Protein AF-A0A963QYB4-F1 (afdb_monomer_lite)

Secondary structure (DSSP, 8-state):
-PPPPHHHHHHHHHHHHTT-SEEEEES-HHHHHHHHHHHHHHTT-HHHHHHTTT--PPP---TTGGGT--TTSPEEEEEGGG--BSSSBHHHHHHHTTPEEEEES-SS---HHHHHHHHTSTTEEEEEEEEB-SSS--TTTBGGGHHHHHHHHHTTT--EEEEESS-S-SHHHHHTT-SEEEEEGGGSTT--SSSPPTT-PPPTTTT-EEEEE-HHHHHHHHHGGGTGGGGSPPPHHHHHHHHHHHHHS-PPPP---------TT-----TTGGGG--

pLDDT: mean 79.03, std 21.97, range [25.69, 98.75]

Sequence (278 aa):
MTDPAPPDRAARSVAALLEAEAAMFTCGSAASIAIAVAACLTGTDRAAIAALPDGLLPSGPDPDAARGFGAGCGSILFCAAHDRDLGAPVRQMVRLGGGRPMPVGDADGCASALVEAAAARPEVAAGLFLVEDGPEPHPASARAMLPHFLFALHTRGLPVIVHTIDAVEPAGLLDAGADLLLLEASMLPGSMMDAPVPDGSVPECHGLGIVAGRADLVDACRAQRHGIGAAMQPCSAAITALLTRIGTDHPPIPTGRFALHSGPDGTLLSDEDEAYLR

Radius of gyration: 19.63 Å; chains: 1; bounding box: 42×60×52 Å

Structure (mmCIF, N/CA/C/O backbone):
data_AF-A0A963QYB4-F1
#
_entry.id   AF-A0A963QYB4-F1
#
loop_
_atom_site.group_PDB
_atom_site.id
_atom_site.type_symbol
_atom_site.label_atom_id
_atom_site.label_alt_id
_atom_site.label_comp_id
_atom_site.label_asym_id
_atom_site.label_entity_id
_atom_site.label_seq_id
_atom_site.pdbx_PDB_ins_code
_atom_site.Cartn_x
_atom_site.Cartn_y
_atom_site.Cartn_z
_atom_site.occupancy
_atom_site.B_iso_or_equiv
_atom_site.auth_seq_id
_atom_site.auth_comp_id
_atom_site.auth_asym_id
_atom_site.auth_atom_id
_atom_site.pdbx_PDB_model_num
ATOM 1 N N . MET A 1 1 ? -11.750 -6.702 -31.858 1.00 42.28 1 MET A N 1
ATOM 2 C CA . MET A 1 1 ? -11.197 -6.320 -30.544 1.00 42.28 1 MET A CA 1
ATOM 3 C C . MET A 1 1 ? -10.060 -5.357 -30.820 1.00 42.28 1 MET A C 1
ATOM 5 O O . MET A 1 1 ? -9.114 -5.758 -31.483 1.00 42.28 1 MET A O 1
ATOM 9 N N . THR A 1 2 ? -10.216 -4.082 -30.475 1.00 46.06 2 THR A N 1
ATOM 10 C CA . THR A 1 2 ? -9.171 -3.061 -30.639 1.00 46.06 2 THR A CA 1
ATOM 11 C C . THR A 1 2 ? -8.006 -3.386 -29.711 1.00 46.06 2 THR A C 1
ATOM 13 O O . THR A 1 2 ? -8.239 -3.802 -28.577 1.00 46.06 2 THR A O 1
ATOM 16 N N . ASP A 1 3 ? -6.775 -3.228 -30.193 1.00 49.38 3 ASP A N 1
ATOM 17 C CA . ASP A 1 3 ? -5.582 -3.410 -29.369 1.00 49.38 3 ASP A CA 1
ATOM 18 C C . ASP A 1 3 ? -5.625 -2.408 -28.191 1.00 49.38 3 ASP A C 1
ATOM 20 O O . ASP A 1 3 ? -5.776 -1.205 -28.432 1.00 49.38 3 ASP A O 1
ATOM 24 N N . PRO A 1 4 ? -5.594 -2.866 -26.928 1.00 61.00 4 PRO A N 1
ATOM 25 C CA . PRO A 1 4 ? -5.643 -1.993 -25.756 1.00 61.00 4 PRO A CA 1
ATOM 26 C C . PRO A 1 4 ? -4.508 -0.968 -25.758 1.00 61.00 4 PRO A C 1
ATOM 28 O O . PRO A 1 4 ? -3.416 -1.247 -26.255 1.00 61.00 4 PRO A O 1
ATOM 31 N N . ALA A 1 5 ? -4.752 0.206 -25.170 1.00 67.44 5 ALA A N 1
ATOM 32 C CA . ALA A 1 5 ? -3.769 1.284 -25.124 1.00 67.44 5 ALA A CA 1
ATOM 33 C C . ALA A 1 5 ? -2.451 0.819 -24.460 1.00 67.44 5 ALA A C 1
ATOM 35 O O . ALA A 1 5 ? -2.482 -0.062 -23.594 1.00 67.44 5 ALA A O 1
ATOM 36 N N . PRO A 1 6 ? -1.289 1.400 -24.821 1.00 70.38 6 PRO A N 1
ATOM 37 C CA . PRO A 1 6 ? 0.006 0.978 -24.282 1.00 70.38 6 PRO A CA 1
ATOM 38 C C . PRO A 1 6 ? 0.068 0.890 -22.742 1.00 70.38 6 PRO A C 1
ATOM 40 O O . PRO A 1 6 ? 0.594 -0.110 -22.253 1.00 70.38 6 PRO A O 1
ATOM 43 N N . PRO A 1 7 ? -0.526 1.822 -21.962 1.00 77.88 7 PRO A N 1
ATOM 44 C CA . PRO A 1 7 ? -0.564 1.705 -20.503 1.00 77.88 7 PRO A CA 1
ATOM 45 C C . PRO A 1 7 ? -1.349 0.495 -19.991 1.00 77.88 7 PRO A C 1
ATOM 47 O O . PRO A 1 7 ? -0.901 -0.184 -19.071 1.00 77.88 7 PRO A O 1
ATOM 50 N N . ASP A 1 8 ? -2.478 0.173 -20.623 1.00 80.75 8 ASP A N 1
ATOM 51 C CA . ASP A 1 8 ? -3.302 -0.977 -20.240 1.00 80.75 8 ASP A CA 1
ATOM 52 C C . ASP A 1 8 ? -2.609 -2.298 -20.585 1.00 80.75 8 ASP A C 1
ATOM 54 O O . ASP A 1 8 ? -2.758 -3.292 -19.875 1.00 80.75 8 ASP A O 1
ATOM 58 N N . ARG A 1 9 ? -1.846 -2.328 -21.687 1.00 85.38 9 ARG A N 1
ATOM 59 C CA . ARG A 1 9 ? -0.985 -3.471 -22.018 1.00 85.38 9 ARG A CA 1
ATOM 60 C C . ARG A 1 9 ? 0.110 -3.654 -20.985 1.00 85.38 9 ARG A C 1
ATOM 62 O O . ARG A 1 9 ? 0.235 -4.753 -20.463 1.00 85.38 9 ARG A O 1
ATOM 69 N N . ALA A 1 10 ? 0.837 -2.588 -20.663 1.00 87.75 10 ALA A N 1
ATOM 70 C CA . ALA A 1 10 ? 1.887 -2.618 -19.653 1.00 87.75 10 ALA A CA 1
ATOM 71 C C . ALA A 1 10 ? 1.355 -3.100 -18.301 1.00 87.75 10 ALA A C 1
ATOM 73 O O . ALA A 1 10 ? 1.936 -3.998 -17.704 1.00 87.75 10 ALA A O 1
ATOM 74 N N . ALA A 1 11 ? 0.212 -2.572 -17.862 1.00 91.00 11 ALA A N 1
ATOM 75 C CA . ALA A 1 11 ? -0.414 -2.961 -16.606 1.00 91.00 11 ALA A CA 1
ATOM 76 C C . ALA A 1 11 ? -0.787 -4.451 -16.584 1.00 91.00 11 ALA A C 1
ATOM 78 O O . ALA A 1 11 ? -0.526 -5.128 -15.596 1.00 91.00 11 ALA A O 1
ATOM 79 N N . ARG A 1 12 ? -1.349 -4.992 -17.677 1.00 91.19 12 ARG A N 1
ATOM 80 C CA . ARG A 1 12 ? -1.649 -6.432 -17.766 1.00 91.19 12 ARG A CA 1
ATOM 81 C C . ARG A 1 12 ? -0.394 -7.299 -17.810 1.00 91.19 12 ARG A C 1
ATOM 83 O O . ARG A 1 12 ? -0.389 -8.347 -17.179 1.00 91.19 12 ARG A O 1
ATOM 90 N N . SER A 1 13 ? 0.647 -6.880 -18.529 1.00 90.44 13 SER A N 1
ATOM 91 C CA . SER A 1 13 ? 1.919 -7.609 -18.558 1.00 90.44 13 SER A CA 1
ATOM 92 C C . SER A 1 13 ? 2.566 -7.651 -17.175 1.00 90.44 13 SER A C 1
ATOM 94 O O . SER A 1 13 ? 2.997 -8.710 -16.744 1.00 90.44 13 SER A O 1
ATOM 96 N N . VAL A 1 14 ? 2.578 -6.527 -16.453 1.00 91.81 14 VAL A N 1
ATOM 97 C CA . VAL A 1 14 ? 3.097 -6.457 -15.078 1.00 91.81 14 VAL A CA 1
ATOM 98 C C . VAL A 1 14 ? 2.256 -7.288 -14.113 1.00 91.81 14 VAL A C 1
ATOM 100 O O . VAL A 1 14 ? 2.822 -8.014 -13.307 1.00 91.81 14 VAL A O 1
ATOM 103 N N . ALA A 1 15 ? 0.925 -7.231 -14.211 1.00 94.00 15 ALA A N 1
ATOM 104 C CA . ALA A 1 15 ? 0.053 -8.071 -13.392 1.00 94.00 15 ALA A CA 1
ATOM 105 C C . ALA A 1 15 ? 0.347 -9.562 -13.615 1.00 94.00 15 ALA A C 1
ATOM 107 O O . ALA A 1 15 ? 0.488 -10.298 -12.651 1.00 94.00 15 ALA A O 1
ATOM 108 N N . ALA A 1 16 ? 0.529 -9.986 -14.870 1.00 91.50 16 ALA A N 1
ATOM 109 C CA . ALA A 1 16 ? 0.893 -11.364 -15.187 1.00 91.50 16 ALA A CA 1
ATOM 110 C C . ALA A 1 16 ? 2.281 -11.756 -14.648 1.00 91.50 16 ALA A C 1
ATOM 112 O O . ALA A 1 16 ? 2.428 -12.854 -14.131 1.00 91.50 16 ALA A O 1
ATOM 113 N N . LEU A 1 17 ? 3.278 -10.868 -14.744 1.00 90.75 17 LEU A N 1
ATOM 114 C CA . LEU A 1 17 ? 4.631 -11.101 -14.214 1.00 90.75 17 LEU A CA 1
ATOM 115 C C . LEU A 1 17 ? 4.668 -11.249 -12.691 1.00 90.75 17 LEU A C 1
ATOM 117 O O . LEU A 1 17 ? 5.505 -11.972 -12.167 1.00 90.75 17 LEU A O 1
ATOM 121 N N . LEU A 1 18 ? 3.806 -10.513 -11.994 1.00 92.25 18 LEU A N 1
ATOM 122 C CA . LEU A 1 18 ? 3.703 -10.532 -10.536 1.00 92.25 18 LEU A CA 1
ATOM 123 C C . LEU A 1 18 ? 2.664 -11.536 -10.029 1.00 92.25 18 LEU A C 1
ATOM 125 O O . LEU A 1 18 ? 2.413 -11.567 -8.833 1.00 92.25 18 LEU A O 1
ATOM 129 N N . GLU A 1 19 ? 2.020 -12.283 -10.929 1.00 93.88 19 GLU A N 1
ATOM 130 C CA . GLU A 1 19 ? 0.908 -13.189 -10.607 1.00 93.88 19 GLU A CA 1
ATOM 131 C C . GLU A 1 19 ? -0.252 -12.493 -9.858 1.00 93.88 19 GLU A C 1
ATOM 133 O O . GLU A 1 19 ? -1.004 -13.089 -9.093 1.00 93.88 19 GLU A O 1
ATOM 138 N N . ALA A 1 20 ? -0.439 -11.200 -10.126 1.00 96.00 20 ALA A N 1
ATOM 139 C CA . ALA A 1 20 ? -1.475 -10.366 -9.535 1.00 96.00 20 ALA A CA 1
ATOM 140 C C . ALA A 1 20 ? -2.771 -10.368 -10.361 1.00 96.00 20 ALA A C 1
ATOM 142 O O . ALA A 1 20 ? -2.752 -10.441 -11.592 1.00 96.00 20 ALA A O 1
ATOM 143 N N . GLU A 1 21 ? -3.914 -10.147 -9.704 1.00 97.19 21 GLU A N 1
ATOM 144 C CA . GLU A 1 21 ? -5.200 -9.986 -10.399 1.00 97.19 21 GLU A CA 1
ATOM 145 C C . GLU A 1 21 ? -5.234 -8.717 -11.268 1.00 97.19 21 GLU A C 1
ATOM 147 O O . GLU A 1 21 ? -5.833 -8.692 -12.347 1.00 97.19 21 GLU A O 1
ATOM 152 N N . ALA A 1 22 ? -4.593 -7.643 -10.802 1.00 96.81 22 ALA A N 1
ATOM 153 C CA . ALA A 1 22 ? -4.458 -6.395 -11.536 1.00 96.81 22 ALA A CA 1
ATOM 154 C C . ALA A 1 22 ? -3.199 -5.624 -11.122 1.00 96.81 22 ALA A C 1
ATOM 156 O O . ALA A 1 22 ? -2.659 -5.808 -10.034 1.00 96.81 22 ALA A O 1
ATOM 157 N N . ALA A 1 23 ? -2.772 -4.696 -11.983 1.00 97.31 23 ALA A N 1
ATOM 158 C CA . ALA A 1 23 ? -1.737 -3.721 -11.662 1.00 97.31 23 ALA A CA 1
ATOM 159 C C . ALA A 1 23 ? -2.059 -2.330 -12.227 1.00 97.31 23 ALA A C 1
ATOM 161 O O . ALA A 1 23 ? -2.851 -2.173 -13.163 1.00 97.31 23 ALA A O 1
ATOM 162 N N . MET A 1 24 ? -1.442 -1.301 -11.663 1.00 96.12 24 MET A N 1
ATOM 163 C CA . MET A 1 24 ? -1.439 0.063 -12.180 1.00 96.12 24 MET A CA 1
ATOM 164 C C . MET A 1 24 ? -0.106 0.749 -11.886 1.00 96.12 24 MET A C 1
ATOM 166 O O . MET A 1 24 ? 0.689 0.272 -11.079 1.00 96.12 24 MET A O 1
ATOM 170 N N . PHE A 1 25 ? 0.111 1.895 -12.527 1.00 96.31 25 PHE A N 1
ATOM 171 C CA . PHE A 1 25 ? 1.329 2.679 -12.376 1.00 96.31 25 PHE A CA 1
ATOM 172 C C . PHE A 1 25 ? 1.067 4.003 -11.664 1.00 96.31 25 PHE A C 1
ATOM 174 O O . PHE A 1 25 ? -0.014 4.585 -11.783 1.00 96.31 25 PHE A O 1
ATOM 181 N N . THR A 1 26 ? 2.092 4.502 -10.988 1.00 96.12 26 THR A N 1
ATOM 182 C CA . THR A 1 26 ? 2.124 5.810 -10.323 1.00 96.12 26 THR A CA 1
ATOM 183 C C . THR A 1 26 ? 3.439 6.520 -10.657 1.00 96.12 26 THR A C 1
ATOM 185 O O . THR A 1 26 ? 4.351 5.928 -11.239 1.00 96.12 26 THR A O 1
ATOM 188 N N . CYS A 1 27 ? 3.577 7.791 -10.285 1.00 92.88 27 CYS A N 1
ATOM 189 C CA . CYS A 1 27 ? 4.831 8.533 -10.459 1.00 92.88 27 CYS A CA 1
ATOM 190 C C . CYS A 1 27 ? 5.963 8.131 -9.489 1.00 92.88 27 CYS A C 1
ATOM 192 O O . CYS A 1 27 ? 6.947 8.859 -9.406 1.00 92.88 27 CYS A O 1
ATOM 194 N N . GLY A 1 28 ? 5.803 7.052 -8.712 1.00 92.56 28 GLY A N 1
ATOM 195 C CA . GLY A 1 28 ? 6.842 6.543 -7.816 1.00 92.56 28 GLY A CA 1
ATOM 196 C C . GLY A 1 28 ? 6.315 5.629 -6.716 1.00 92.56 28 GLY A C 1
ATOM 197 O O . GLY A 1 28 ? 5.132 5.634 -6.366 1.00 92.56 28 GLY A O 1
ATOM 198 N N . SER A 1 29 ? 7.206 4.845 -6.123 1.00 89.25 29 SER A N 1
ATOM 199 C CA . SER A 1 29 ? 6.885 3.952 -5.004 1.00 89.25 29 SER A CA 1
ATOM 200 C C . SER A 1 29 ? 6.298 4.722 -3.809 1.00 89.25 29 SER A C 1
ATOM 202 O O . SER A 1 29 ? 5.301 4.298 -3.224 1.00 89.25 29 SER A O 1
ATOM 204 N N . ALA A 1 30 ? 6.796 5.935 -3.546 1.00 92.31 30 ALA A N 1
ATOM 205 C CA . ALA A 1 30 ? 6.257 6.821 -2.520 1.00 92.31 30 ALA A CA 1
ATOM 206 C C . ALA A 1 30 ? 4.802 7.255 -2.761 1.00 92.31 30 ALA A C 1
ATOM 208 O O . ALA A 1 30 ? 3.964 7.224 -1.856 1.00 92.31 30 ALA A O 1
ATOM 209 N N . ALA A 1 31 ? 4.486 7.615 -4.006 1.00 95.62 31 ALA A N 1
ATOM 210 C CA . ALA A 1 31 ? 3.128 7.937 -4.426 1.00 95.62 31 ALA A CA 1
ATOM 211 C C . ALA A 1 31 ? 2.201 6.716 -4.338 1.00 95.62 31 ALA A C 1
ATOM 213 O O . ALA A 1 31 ? 1.023 6.845 -4.006 1.00 95.62 31 ALA A O 1
ATOM 214 N N . SER A 1 32 ? 2.748 5.522 -4.575 1.00 97.44 32 SER A N 1
ATOM 215 C CA . SER A 1 32 ? 2.022 4.257 -4.454 1.00 97.44 32 SER A CA 1
ATOM 216 C C . SER A 1 32 ? 1.549 4.006 -3.021 1.00 97.44 32 SER A C 1
ATOM 218 O O . SER A 1 32 ? 0.411 3.580 -2.846 1.00 97.44 32 SER A O 1
ATOM 220 N N . ILE A 1 33 ? 2.350 4.352 -1.999 1.00 97.88 33 ILE A N 1
ATOM 221 C CA . ILE A 1 33 ? 1.918 4.265 -0.590 1.00 97.88 33 ILE A CA 1
ATOM 222 C C . ILE A 1 33 ? 0.717 5.183 -0.342 1.00 97.88 33 ILE A C 1
ATOM 224 O O . ILE A 1 33 ? -0.303 4.734 0.178 1.00 97.88 33 ILE A O 1
ATOM 228 N N . ALA A 1 34 ? 0.804 6.454 -0.745 1.00 97.44 34 ALA A N 1
ATOM 229 C CA . ALA A 1 34 ? -0.281 7.413 -0.533 1.00 97.44 34 ALA A CA 1
ATOM 230 C C . ALA A 1 34 ? -1.579 6.996 -1.254 1.00 97.44 34 ALA A C 1
ATOM 232 O O . ALA A 1 34 ? -2.657 7.049 -0.660 1.00 97.44 34 ALA A O 1
ATOM 233 N N . ILE A 1 35 ? -1.480 6.530 -2.505 1.00 98.25 35 ILE A N 1
ATOM 234 C CA . ILE A 1 35 ? -2.628 6.039 -3.284 1.00 98.25 35 ILE A CA 1
ATOM 235 C C . ILE A 1 35 ? -3.237 4.781 -2.655 1.00 98.25 35 ILE A C 1
ATOM 237 O O . ILE A 1 35 ? -4.459 4.706 -2.546 1.00 98.25 35 ILE A O 1
ATOM 241 N N . ALA A 1 36 ? -2.421 3.814 -2.226 1.00 98.56 36 ALA A N 1
ATOM 242 C CA . ALA A 1 36 ? -2.909 2.580 -1.612 1.00 98.56 36 ALA A CA 1
ATOM 243 C C . ALA A 1 36 ? -3.616 2.844 -0.276 1.00 98.56 36 ALA A C 1
ATOM 245 O O . ALA A 1 36 ? -4.675 2.274 -0.012 1.00 98.56 36 ALA A O 1
ATOM 246 N N . VAL A 1 37 ? -3.086 3.767 0.534 1.00 97.75 37 VAL A N 1
ATOM 247 C CA . VAL A 1 37 ? -3.744 4.229 1.764 1.00 97.75 37 VAL A CA 1
ATOM 248 C C . VAL A 1 37 ? -5.096 4.868 1.447 1.00 97.75 37 VAL A C 1
ATOM 250 O O . VAL A 1 37 ? -6.110 4.454 2.005 1.00 97.75 37 VAL A O 1
ATOM 253 N N . ALA A 1 38 ? -5.141 5.818 0.509 1.00 96.38 38 ALA A N 1
ATOM 254 C CA . ALA A 1 38 ? -6.386 6.462 0.091 1.00 96.38 38 ALA A CA 1
ATOM 255 C C . ALA A 1 38 ? -7.425 5.454 -0.428 1.00 96.38 38 ALA A C 1
ATOM 257 O O . ALA A 1 38 ? -8.613 5.553 -0.108 1.00 96.38 38 ALA A O 1
ATOM 258 N N . ALA A 1 39 ? -6.980 4.455 -1.191 1.00 96.62 39 ALA A N 1
ATOM 259 C CA . ALA A 1 39 ? -7.820 3.385 -1.711 1.00 96.62 39 ALA A CA 1
ATOM 260 C C . ALA A 1 39 ? -8.418 2.514 -0.599 1.00 96.62 39 ALA A C 1
ATOM 262 O O . ALA A 1 39 ? -9.616 2.246 -0.630 1.00 96.62 39 ALA A O 1
ATOM 263 N N . CYS A 1 40 ? -7.630 2.132 0.410 1.00 96.25 40 CYS A N 1
ATOM 264 C CA . CYS A 1 40 ? -8.132 1.356 1.549 1.00 96.25 40 CYS A CA 1
ATOM 265 C C . CYS A 1 40 ? -9.159 2.134 2.386 1.00 96.25 40 CYS A C 1
ATOM 267 O O . CYS A 1 40 ? -10.049 1.539 2.984 1.00 96.25 40 CYS A O 1
ATOM 269 N N . LEU A 1 41 ? -9.052 3.464 2.419 1.00 93.19 41 LEU A N 1
ATOM 270 C CA . LEU A 1 41 ? -9.959 4.323 3.178 1.00 93.19 41 LEU A CA 1
ATOM 271 C C . LEU A 1 41 ? -11.273 4.623 2.450 1.00 93.19 41 LEU A C 1
ATOM 273 O O . LEU A 1 41 ? -12.315 4.759 3.086 1.00 93.19 41 LEU A O 1
ATOM 277 N N . THR A 1 42 ? -11.223 4.783 1.127 1.00 93.19 42 THR A N 1
ATOM 278 C CA . THR A 1 42 ? -12.341 5.342 0.344 1.00 93.19 42 THR A CA 1
ATOM 279 C C . THR A 1 42 ? -12.951 4.358 -0.645 1.00 93.19 42 THR A C 1
ATOM 281 O O . THR A 1 42 ? -14.053 4.585 -1.152 1.00 93.19 42 THR A O 1
ATOM 284 N N . GLY A 1 43 ? -12.248 3.266 -0.952 1.00 91.88 43 GLY A N 1
ATOM 285 C CA . GLY A 1 43 ? -12.599 2.382 -2.051 1.00 91.88 43 GLY A CA 1
ATOM 286 C C . GLY A 1 43 ? -12.725 3.171 -3.356 1.00 91.88 43 GLY A C 1
ATOM 287 O O . GLY A 1 43 ? -11.796 3.841 -3.807 1.00 91.88 43 GLY A O 1
ATOM 288 N N . THR A 1 44 ? -13.910 3.105 -3.961 1.00 91.44 44 THR A N 1
ATOM 289 C CA . THR A 1 44 ? -14.255 3.836 -5.191 1.00 91.44 44 THR A CA 1
ATOM 290 C C . THR A 1 44 ? -15.277 4.959 -4.964 1.00 91.44 44 THR A C 1
ATOM 292 O O . THR A 1 44 ? -15.757 5.556 -5.935 1.00 91.44 44 THR A O 1
ATOM 295 N N . ASP A 1 45 ? -15.613 5.276 -3.706 1.00 86.75 45 ASP A N 1
ATOM 296 C CA . ASP A 1 45 ? -16.586 6.320 -3.369 1.00 86.75 45 ASP A CA 1
ATOM 297 C C . ASP A 1 45 ? -16.029 7.710 -3.703 1.00 86.75 45 ASP A C 1
ATOM 299 O O . ASP A 1 45 ? -15.100 8.214 -3.075 1.00 86.75 45 ASP A O 1
ATOM 303 N N . ARG A 1 46 ? -16.642 8.373 -4.687 1.00 88.25 46 ARG A N 1
ATOM 304 C CA . ARG A 1 46 ? -16.213 9.696 -5.154 1.00 88.25 46 ARG A CA 1
ATOM 305 C C . ARG A 1 46 ? -16.323 10.787 -4.097 1.00 88.25 46 ARG A C 1
ATOM 307 O O . ARG A 1 46 ? -15.520 11.714 -4.136 1.00 88.25 46 ARG A O 1
ATOM 314 N N . ALA A 1 47 ? -17.314 10.717 -3.211 1.00 86.69 47 ALA A N 1
ATOM 315 C CA . ALA A 1 47 ? -17.471 11.707 -2.154 1.00 86.69 47 ALA A CA 1
ATOM 316 C C . ALA A 1 47 ? -16.342 11.562 -1.130 1.00 86.69 47 ALA A C 1
ATOM 318 O O . ALA A 1 47 ? -15.715 12.558 -0.778 1.00 86.69 47 ALA A O 1
ATOM 319 N N . ALA A 1 48 ? -16.029 10.325 -0.734 1.00 85.88 48 ALA A N 1
ATOM 320 C CA . ALA A 1 48 ? -14.920 10.039 0.170 1.00 85.88 48 ALA A CA 1
ATOM 321 C C . ALA A 1 48 ? -13.560 10.403 -0.460 1.00 85.88 48 ALA A C 1
ATOM 323 O O . ALA A 1 48 ? -12.750 11.067 0.178 1.00 85.88 48 ALA A O 1
ATOM 324 N N . ILE A 1 49 ? -13.339 10.063 -1.738 1.00 90.44 49 ILE A N 1
ATOM 325 C CA . ILE A 1 49 ? -12.124 10.426 -2.493 1.00 90.44 49 ILE A CA 1
ATOM 326 C C . ILE A 1 49 ? -11.926 11.944 -2.547 1.00 90.44 49 ILE A C 1
ATOM 328 O O . ILE A 1 49 ? -10.818 12.428 -2.325 1.00 90.44 49 ILE A O 1
ATOM 332 N N . ALA A 1 50 ? -12.988 12.703 -2.835 1.00 89.50 50 ALA A N 1
ATOM 333 C CA . ALA A 1 50 ? -12.926 14.163 -2.914 1.00 89.50 50 ALA A CA 1
ATOM 334 C C . ALA A 1 50 ? -12.695 14.834 -1.551 1.00 89.50 50 ALA A C 1
ATOM 336 O O . ALA A 1 50 ? -12.315 16.002 -1.505 1.00 89.50 50 ALA A O 1
ATOM 337 N N . ALA A 1 51 ? -12.949 14.114 -0.457 1.00 87.12 51 ALA A N 1
ATOM 338 C CA . ALA A 1 51 ? -12.763 14.612 0.893 1.00 87.12 51 ALA A CA 1
ATOM 339 C C . ALA A 1 51 ? -11.314 14.437 1.386 1.00 87.12 51 ALA A C 1
ATOM 341 O O . ALA A 1 51 ? -10.886 15.156 2.283 1.00 87.12 51 ALA A O 1
ATOM 342 N N . LEU A 1 52 ? -10.532 13.524 0.801 1.00 88.75 52 LEU A N 1
ATOM 343 C CA . LEU A 1 52 ? -9.111 13.372 1.125 1.00 88.75 52 LEU A CA 1
ATOM 344 C C . LEU A 1 52 ? -8.291 14.627 0.743 1.00 88.75 52 LEU A C 1
ATOM 346 O O . LEU A 1 52 ? -8.627 15.309 -0.227 1.00 88.75 52 LEU A O 1
ATOM 350 N N . PRO A 1 53 ? -7.176 14.913 1.442 1.00 85.50 53 PRO A N 1
ATOM 351 C CA . PRO A 1 53 ? -6.624 14.149 2.567 1.00 85.50 53 PRO A CA 1
ATOM 352 C C . PRO A 1 53 ? -7.264 14.481 3.926 1.00 85.50 53 PRO A C 1
ATOM 354 O O . PRO A 1 53 ? -6.999 13.786 4.902 1.00 85.50 53 PRO A O 1
ATOM 357 N N . ASP A 1 54 ? -8.124 15.497 3.996 1.00 75.38 54 ASP A N 1
ATOM 358 C CA . ASP A 1 54 ? -8.582 16.073 5.269 1.00 75.38 54 ASP A CA 1
ATOM 359 C C . ASP A 1 54 ? -9.899 15.457 5.803 1.00 75.38 54 ASP A C 1
ATOM 361 O O . ASP A 1 54 ? -10.277 15.666 6.955 1.00 75.38 54 ASP A O 1
ATOM 365 N N . GLY A 1 55 ? -10.646 14.722 4.973 1.00 57.16 55 GLY A N 1
ATOM 366 C CA . GLY A 1 55 ? -12.111 14.669 5.067 1.00 57.16 55 GLY A CA 1
ATOM 367 C C . GLY A 1 55 ? -12.782 13.322 5.340 1.00 57.16 55 GLY A C 1
ATOM 368 O O . GLY A 1 55 ? -13.835 13.046 4.775 1.00 57.16 55 GLY A O 1
ATOM 369 N N . LEU A 1 56 ? -12.279 12.522 6.279 1.00 54.66 56 LEU A N 1
ATOM 370 C CA . LEU A 1 56 ? -13.063 11.413 6.863 1.00 54.66 56 LEU A CA 1
ATOM 371 C C . LEU A 1 56 ? -13.578 11.724 8.285 1.00 54.66 56 LEU A C 1
ATOM 373 O O . LEU A 1 56 ? -13.838 10.835 9.084 1.00 54.66 56 LEU A O 1
ATOM 377 N N . LEU A 1 57 ? -13.729 13.005 8.627 1.00 44.00 57 LEU A N 1
ATOM 378 C CA . LEU A 1 57 ? -14.076 13.479 9.973 1.00 44.00 57 LEU A CA 1
ATOM 379 C C . LEU A 1 57 ? -15.538 13.163 10.374 1.00 44.00 57 LEU A C 1
ATOM 381 O O . LEU A 1 57 ? -16.457 13.737 9.790 1.00 44.00 57 LEU A O 1
ATOM 385 N N . PRO A 1 58 ? -15.810 12.410 11.455 1.00 39.59 58 PRO A N 1
ATOM 386 C CA . PRO A 1 58 ? -16.956 12.631 12.300 1.00 39.59 58 PRO A CA 1
ATOM 387 C C . PRO A 1 58 ? -16.616 13.814 13.207 1.00 39.59 58 PRO A C 1
ATOM 389 O O . PRO A 1 58 ? -15.544 13.909 13.810 1.00 39.59 58 PRO A O 1
ATOM 392 N N . SER A 1 59 ? -17.544 14.756 13.269 1.00 39.88 59 SER A N 1
ATOM 393 C CA . SER A 1 59 ? -17.465 15.932 14.122 1.00 39.88 59 SER A CA 1
ATOM 394 C C . SER A 1 59 ? -17.392 15.513 15.600 1.00 39.88 59 SER A C 1
ATOM 396 O O . SER A 1 59 ? -18.335 14.922 16.120 1.00 39.88 59 SER A O 1
ATOM 398 N N . GLY A 1 60 ? -16.292 15.825 16.290 1.00 42.66 60 GLY A N 1
ATOM 399 C CA . GLY A 1 60 ? -16.126 15.586 17.728 1.00 42.66 60 GLY A CA 1
ATOM 400 C C . GLY A 1 60 ? -14.852 16.242 18.287 1.00 42.66 60 GLY A C 1
ATOM 401 O O . GLY A 1 60 ? -13.902 16.443 17.528 1.00 42.66 60 GLY A O 1
ATOM 402 N N . PRO A 1 61 ? -14.820 16.626 19.580 1.00 41.56 61 PRO A N 1
ATOM 403 C CA . PRO A 1 61 ? -13.717 17.382 20.166 1.00 41.56 61 PRO A CA 1
ATOM 404 C C . PRO A 1 61 ? -12.556 16.450 20.539 1.00 41.56 61 PRO A C 1
ATOM 406 O O . PRO A 1 61 ? -12.445 16.003 21.677 1.00 41.56 61 PRO A O 1
ATOM 409 N N . ASP A 1 62 ? -11.692 16.158 19.570 1.00 47.06 62 ASP A N 1
ATOM 410 C CA . ASP A 1 62 ? -10.360 15.596 19.811 1.00 47.06 62 ASP A CA 1
ATOM 411 C C . ASP A 1 62 ? -9.343 16.760 19.845 1.00 47.06 62 ASP A C 1
ATOM 413 O O . ASP A 1 62 ? -9.345 17.585 18.927 1.00 47.06 62 ASP A O 1
ATOM 417 N N . PRO A 1 63 ? -8.496 16.901 20.880 1.00 44.19 63 PRO A N 1
ATOM 418 C CA . PRO A 1 63 ? -7.458 17.933 20.925 1.00 44.19 63 PRO A CA 1
ATOM 419 C C . PRO A 1 63 ? -6.449 17.879 19.758 1.00 44.19 63 PRO A C 1
ATOM 421 O O . PRO A 1 63 ? -5.852 18.914 19.458 1.00 44.19 63 PRO A O 1
ATOM 424 N N . ASP A 1 64 ? -6.312 16.752 19.043 1.00 44.06 64 ASP A N 1
ATOM 425 C CA . ASP A 1 64 ? -5.542 16.676 17.786 1.00 44.06 64 ASP A CA 1
ATOM 426 C C . ASP A 1 64 ? -6.351 17.088 16.533 1.00 44.06 64 ASP A C 1
ATOM 428 O O . ASP A 1 64 ? -5.766 17.426 15.497 1.00 44.06 64 ASP A O 1
ATOM 432 N N . ALA A 1 65 ? -7.684 17.209 16.628 1.00 44.88 65 ALA A N 1
ATOM 433 C CA . ALA A 1 65 ? -8.530 17.746 15.552 1.00 44.88 65 ALA A CA 1
ATOM 434 C C . ALA A 1 65 ? -8.269 19.238 15.279 1.00 44.88 65 ALA A C 1
ATOM 436 O O . ALA A 1 65 ? -8.549 19.728 14.185 1.00 44.88 65 ALA A O 1
ATOM 437 N N . ALA A 1 66 ? -7.649 19.957 16.223 1.00 38.66 66 ALA A N 1
ATOM 438 C CA . ALA A 1 66 ? -7.175 21.328 16.023 1.00 38.66 66 ALA A CA 1
ATOM 439 C C . ALA A 1 66 ? -6.069 21.442 14.947 1.00 38.66 66 ALA A C 1
ATOM 441 O O . ALA A 1 66 ? -5.731 22.551 14.534 1.00 38.66 66 ALA A O 1
ATOM 442 N N . ARG A 1 67 ? -5.509 20.311 14.485 1.00 41.50 67 ARG A N 1
ATOM 443 C CA . ARG A 1 67 ? -4.496 20.222 13.419 1.00 41.50 67 ARG A CA 1
ATOM 444 C C . ARG A 1 67 ? -5.003 19.583 12.116 1.00 41.50 67 ARG A C 1
ATOM 446 O O . ARG A 1 67 ? -4.186 19.305 11.244 1.00 41.50 67 ARG A O 1
ATOM 453 N N . GLY A 1 68 ? -6.317 19.382 11.968 1.00 34.88 68 GLY A N 1
ATOM 454 C CA . GLY A 1 68 ? -6.947 18.994 10.695 1.00 34.88 68 GLY A CA 1
ATOM 455 C C . GLY A 1 68 ? -7.175 17.493 10.461 1.00 34.88 68 GLY A C 1
ATOM 456 O O . GLY A 1 68 ? -7.736 17.143 9.434 1.00 34.88 68 GLY A O 1
ATOM 457 N N . PHE A 1 69 ? -6.824 16.608 11.403 1.00 39.66 69 PHE A N 1
ATOM 458 C CA . PHE A 1 69 ? -7.081 15.162 11.299 1.00 39.66 69 PHE A CA 1
ATOM 459 C C . PHE A 1 69 ? -8.015 14.724 12.431 1.00 39.66 69 PHE A C 1
ATOM 461 O O . PHE A 1 69 ? -7.603 14.631 13.580 1.00 39.66 69 PHE A O 1
ATOM 468 N N . GLY A 1 70 ? -9.291 14.501 12.145 1.00 41.56 70 GLY A N 1
ATOM 469 C CA . GLY A 1 70 ? -10.307 14.142 13.143 1.00 41.56 70 GLY A CA 1
ATOM 470 C C . GLY A 1 70 ? -10.795 12.702 13.043 1.00 41.56 70 GLY A C 1
ATOM 471 O O . GLY A 1 70 ? -10.395 11.929 12.175 1.00 41.56 70 GLY A O 1
ATOM 472 N N . ALA A 1 71 ? -11.667 12.369 13.990 1.00 41.81 71 ALA A N 1
ATOM 473 C CA . ALA A 1 71 ? -11.968 11.050 14.553 1.00 41.81 71 ALA A CA 1
ATOM 474 C C . ALA A 1 71 ? -12.587 9.966 13.634 1.00 41.81 71 ALA A C 1
ATOM 476 O O . ALA A 1 71 ? -13.221 9.041 14.131 1.00 41.81 71 ALA A O 1
ATOM 477 N N . GLY A 1 72 ? -12.416 10.034 12.317 1.00 51.59 72 GLY A N 1
ATOM 478 C CA . GLY A 1 72 ? -12.850 8.969 11.400 1.00 51.59 72 GLY A CA 1
ATOM 479 C C . GLY A 1 72 ? -12.020 8.856 10.138 1.00 51.59 72 GLY A C 1
ATOM 480 O O . GLY A 1 72 ? -12.366 8.067 9.266 1.00 51.59 72 GLY A O 1
ATOM 481 N N . CYS A 1 73 ? -10.876 9.546 10.078 1.00 64.19 73 CYS A N 1
ATOM 482 C CA . CYS A 1 73 ? -9.788 9.043 9.255 1.00 64.19 73 CYS A CA 1
ATOM 483 C C . CYS A 1 73 ? -9.363 7.670 9.793 1.00 64.19 73 CYS A C 1
ATOM 485 O O . CYS A 1 73 ? -9.032 7.519 10.972 1.00 64.19 73 CYS A O 1
ATOM 487 N N . GLY A 1 74 ? -9.423 6.656 8.933 1.00 83.25 74 GLY A N 1
ATOM 488 C CA . GLY A 1 74 ? -8.956 5.322 9.278 1.00 83.25 74 GLY A CA 1
ATOM 489 C C . GLY A 1 74 ? -7.466 5.343 9.617 1.00 83.25 74 GLY A C 1
ATOM 490 O O . GLY A 1 74 ? -6.659 6.016 8.965 1.00 83.25 74 GLY A O 1
ATOM 491 N N . SER A 1 75 ? -7.097 4.619 10.666 1.00 92.75 75 SER A N 1
ATOM 492 C CA . SER A 1 75 ? -5.709 4.413 11.049 1.00 92.75 75 SER A CA 1
ATOM 493 C C . SER A 1 75 ? -5.056 3.388 10.127 1.00 92.75 75 SER A C 1
ATOM 495 O O . SER A 1 75 ? -5.640 2.342 9.840 1.00 92.75 75 SER A O 1
ATOM 497 N N . ILE A 1 76 ? -3.825 3.675 9.714 1.00 96.94 76 ILE A N 1
ATOM 498 C CA . ILE A 1 76 ? -2.966 2.738 8.993 1.00 96.94 76 ILE A CA 1
ATOM 499 C C . ILE A 1 76 ? -1.943 2.211 9.985 1.00 96.94 76 ILE A C 1
ATOM 501 O O . ILE A 1 76 ? -1.088 2.959 10.469 1.00 96.94 76 ILE A O 1
ATOM 505 N N . LEU A 1 77 ? -2.090 0.934 10.319 1.00 97.50 77 LEU A N 1
ATOM 506 C CA . LEU A 1 77 ? -1.241 0.223 11.263 1.00 97.50 77 LEU A CA 1
ATOM 507 C C . LEU A 1 77 ? 0.065 -0.186 10.577 1.00 97.50 77 LEU A C 1
ATOM 509 O O . LEU A 1 77 ? 0.025 -0.765 9.499 1.00 97.50 77 LEU A O 1
ATOM 513 N N . PHE A 1 78 ? 1.211 0.076 11.199 1.00 96.81 78 PHE A N 1
ATOM 514 C CA . PHE A 1 78 ? 2.514 -0.424 10.745 1.00 96.81 78 PHE A CA 1
ATOM 515 C C . PHE A 1 78 ? 3.475 -0.580 11.928 1.00 96.81 78 PHE A C 1
ATOM 517 O O . PHE A 1 78 ? 3.251 -0.019 13.004 1.00 96.81 78 PHE A O 1
ATOM 524 N N . CYS A 1 79 ? 4.547 -1.354 11.760 1.00 94.00 79 CYS A N 1
ATOM 525 C CA . CYS A 1 79 ? 5.590 -1.463 12.782 1.00 94.00 79 CYS A CA 1
ATOM 526 C C . CYS A 1 79 ? 6.345 -0.131 12.898 1.00 94.00 79 CYS A C 1
ATOM 528 O O . CYS A 1 79 ? 6.689 0.461 11.885 1.00 94.00 79 CYS A O 1
ATOM 530 N N . ALA A 1 80 ? 6.659 0.355 14.099 1.00 93.75 80 ALA A N 1
ATOM 531 C CA . ALA A 1 80 ? 7.362 1.631 14.268 1.00 93.75 80 ALA A CA 1
ATOM 532 C C . ALA A 1 80 ? 8.735 1.656 13.559 1.00 93.75 80 ALA A C 1
ATOM 534 O O . ALA A 1 80 ? 9.086 2.663 12.950 1.00 93.75 80 ALA A O 1
ATOM 535 N N . ALA A 1 81 ? 9.448 0.526 13.522 1.00 92.06 81 ALA A N 1
ATOM 536 C CA . ALA A 1 81 ? 10.659 0.323 12.716 1.00 92.06 81 ALA A CA 1
ATOM 537 C C . ALA A 1 81 ? 10.472 0.518 11.191 1.00 92.06 81 ALA A C 1
ATOM 539 O O . ALA A 1 81 ? 11.442 0.668 10.448 1.00 92.06 81 ALA A O 1
ATOM 540 N N . HIS A 1 82 ? 9.232 0.512 10.692 1.00 93.06 82 HIS A N 1
ATOM 541 C CA . HIS A 1 82 ? 8.904 0.801 9.292 1.00 93.06 82 HIS A CA 1
ATOM 542 C C . HIS A 1 82 ? 8.760 2.296 9.006 1.00 93.06 82 HIS A C 1
ATOM 544 O O . HIS A 1 82 ? 8.618 2.678 7.849 1.00 93.06 82 HIS A O 1
ATOM 550 N N . ASP A 1 83 ? 8.810 3.160 10.021 1.00 93.25 83 ASP A N 1
ATOM 551 C CA . ASP A 1 83 ? 8.721 4.610 9.846 1.00 93.25 83 ASP A CA 1
ATOM 552 C C . ASP A 1 83 ? 10.039 5.212 9.342 1.00 93.25 83 ASP A C 1
ATOM 554 O O . ASP A 1 83 ? 10.731 5.962 10.035 1.00 93.25 83 ASP A O 1
ATOM 558 N N . ARG A 1 84 ? 10.407 4.830 8.122 1.00 88.75 84 ARG A N 1
ATOM 559 C CA . ARG A 1 84 ? 11.676 5.175 7.488 1.00 88.75 84 ARG A CA 1
ATOM 560 C C . ARG A 1 84 ? 11.490 6.260 6.443 1.00 88.75 84 ARG A C 1
ATOM 562 O O . ARG A 1 84 ? 10.383 6.500 5.959 1.00 88.75 84 ARG A O 1
ATOM 569 N N . ASP A 1 85 ? 12.588 6.933 6.128 1.00 89.69 85 ASP A N 1
ATOM 570 C CA . ASP A 1 85 ? 12.631 7.919 5.057 1.00 89.69 85 ASP A CA 1
ATOM 571 C C . ASP A 1 85 ? 12.900 7.210 3.723 1.00 89.69 85 ASP A C 1
ATOM 573 O O . ASP A 1 85 ? 13.990 6.689 3.498 1.00 89.69 85 ASP A O 1
ATOM 577 N N . LEU A 1 86 ? 11.883 7.170 2.860 1.00 84.06 86 LEU A N 1
ATOM 578 C CA . LEU A 1 86 ? 11.938 6.603 1.508 1.00 84.06 86 LEU A CA 1
ATOM 579 C C . LEU A 1 86 ? 11.947 7.728 0.453 1.00 84.06 86 LEU A C 1
ATOM 581 O O . LEU A 1 86 ? 11.253 7.664 -0.560 1.00 84.06 86 LEU A O 1
ATOM 585 N N . GLY A 1 87 ? 12.644 8.828 0.755 1.00 82.81 87 GLY A N 1
ATOM 586 C CA . GLY A 1 87 ? 12.526 10.125 0.074 1.00 82.81 87 GLY A CA 1
ATOM 587 C C . GLY A 1 87 ? 11.484 11.045 0.728 1.00 82.81 87 GLY A C 1
ATOM 588 O O . GLY A 1 87 ? 11.515 12.263 0.548 1.00 82.81 87 GLY A O 1
ATOM 589 N N . ALA A 1 88 ? 10.578 10.458 1.509 1.00 87.25 88 ALA A N 1
ATOM 590 C CA . ALA A 1 88 ? 9.828 11.098 2.576 1.00 87.25 88 ALA A CA 1
ATOM 591 C C . ALA A 1 88 ? 9.535 10.050 3.669 1.00 87.25 88 ALA A C 1
ATOM 593 O O . ALA A 1 88 ? 9.488 8.853 3.366 1.00 87.25 88 ALA A O 1
ATOM 594 N N . PRO A 1 89 ? 9.285 10.459 4.926 1.00 91.69 89 PRO A N 1
ATOM 595 C CA . PRO A 1 89 ? 8.890 9.531 5.981 1.00 91.69 89 PRO A CA 1
ATOM 596 C C . PRO A 1 89 ? 7.597 8.782 5.636 1.00 91.69 89 PRO A C 1
ATOM 598 O O . PRO A 1 89 ? 6.622 9.414 5.221 1.00 91.69 89 PRO A O 1
ATOM 601 N N . VAL A 1 90 ? 7.524 7.474 5.901 1.00 94.62 90 VAL A N 1
ATOM 602 C CA . VAL A 1 90 ? 6.303 6.667 5.676 1.00 94.62 90 VAL A CA 1
ATOM 603 C C . VAL A 1 90 ? 5.064 7.299 6.312 1.00 94.62 90 VAL A C 1
ATOM 605 O O . VAL A 1 90 ? 4.021 7.418 5.661 1.00 94.62 90 VAL A O 1
ATOM 608 N N . ARG A 1 91 ? 5.177 7.814 7.546 1.00 94.81 91 ARG A N 1
ATOM 609 C CA . ARG A 1 91 ? 4.081 8.544 8.210 1.00 94.81 91 ARG A CA 1
ATOM 610 C C . ARG A 1 91 ? 3.533 9.714 7.380 1.00 94.81 91 ARG A C 1
ATOM 612 O O . ARG A 1 91 ? 2.358 10.055 7.503 1.00 94.81 91 ARG A O 1
ATOM 619 N N . GLN A 1 92 ? 4.371 10.360 6.570 1.00 94.75 92 GLN A N 1
ATOM 620 C CA . GLN A 1 92 ? 3.974 11.472 5.713 1.00 94.75 92 GLN A CA 1
ATOM 621 C C . GLN A 1 92 ? 3.167 10.966 4.520 1.00 94.75 92 GLN A C 1
ATOM 623 O O . GLN A 1 92 ? 2.132 11.552 4.221 1.00 94.75 92 GLN A O 1
ATOM 628 N N . MET A 1 93 ? 3.576 9.867 3.880 1.00 95.69 93 MET A N 1
ATOM 629 C CA . MET A 1 93 ? 2.809 9.274 2.775 1.00 95.69 93 MET A CA 1
ATOM 630 C C . MET A 1 93 ? 1.457 8.742 3.249 1.00 95.69 93 MET A C 1
ATOM 632 O O . MET A 1 93 ? 0.450 8.961 2.581 1.00 95.69 93 MET A O 1
ATOM 636 N N . VAL A 1 94 ? 1.409 8.139 4.442 1.00 95.88 94 VAL A N 1
ATOM 637 C CA . VAL A 1 94 ? 0.148 7.740 5.086 1.00 95.88 94 VAL A CA 1
ATOM 638 C C . VAL A 1 94 ? -0.786 8.944 5.257 1.00 95.88 94 VAL A C 1
ATOM 640 O O . VAL A 1 94 ? -1.954 8.872 4.882 1.00 95.88 94 VAL A O 1
ATOM 643 N N . ARG A 1 95 ? -0.268 10.080 5.744 1.00 94.38 95 ARG A N 1
ATOM 644 C CA . ARG A 1 95 ? -1.052 11.320 5.887 1.00 94.38 95 ARG A CA 1
ATOM 645 C C . ARG A 1 95 ? -1.476 11.922 4.552 1.00 94.38 95 ARG A C 1
ATOM 647 O O . ARG A 1 95 ? -2.592 12.414 4.455 1.00 94.38 95 ARG A O 1
ATOM 654 N N . LEU A 1 96 ? -0.624 11.875 3.527 1.00 93.75 96 LEU A N 1
ATOM 655 C CA . LEU A 1 96 ? -0.982 12.315 2.172 1.00 93.75 96 LEU A CA 1
ATOM 656 C C . LEU A 1 96 ? -2.134 11.482 1.595 1.00 93.75 96 LEU A C 1
ATOM 658 O O . LEU A 1 96 ? -2.976 12.026 0.891 1.00 93.75 96 LEU A O 1
ATOM 662 N N . GLY A 1 97 ? -2.197 10.193 1.942 1.00 94.31 97 GLY A N 1
ATOM 663 C CA . GLY A 1 97 ? -3.331 9.310 1.663 1.00 94.31 97 GLY A CA 1
ATOM 664 C C . GLY A 1 97 ? -4.606 9.618 2.464 1.00 94.31 97 GLY A C 1
ATOM 665 O O . GLY A 1 97 ? -5.629 8.986 2.228 1.00 94.31 97 GLY A O 1
ATOM 666 N N . GLY A 1 98 ? -4.550 10.553 3.419 1.00 91.88 98 GLY A N 1
ATOM 667 C CA . GLY A 1 98 ? -5.609 10.875 4.384 1.00 91.88 98 GLY A CA 1
ATOM 668 C C . GLY A 1 98 ? -5.764 9.871 5.531 1.00 91.88 98 GLY A C 1
ATOM 669 O O . GLY A 1 98 ? -6.739 9.928 6.280 1.00 91.88 98 GLY A O 1
ATOM 670 N N . GLY A 1 99 ? -4.809 8.950 5.688 1.00 91.88 99 GLY A N 1
ATOM 671 C CA . GLY A 1 99 ? -4.773 8.003 6.798 1.00 91.88 99 GLY A CA 1
ATOM 672 C C . GLY A 1 99 ? -4.106 8.582 8.041 1.00 91.88 99 GLY A C 1
ATOM 673 O O . GLY A 1 99 ? -3.226 9.445 7.962 1.00 91.88 99 GLY A O 1
ATOM 674 N N . ARG A 1 100 ? -4.477 8.058 9.212 1.00 92.50 100 ARG A N 1
ATOM 675 C CA . ARG A 1 100 ? -3.772 8.351 10.465 1.00 92.50 100 ARG A CA 1
ATOM 676 C C . ARG A 1 100 ? -2.655 7.326 10.688 1.00 92.50 100 ARG A C 1
ATOM 678 O O . ARG A 1 100 ? -2.961 6.146 10.841 1.00 92.50 100 ARG A O 1
ATOM 685 N N . PRO A 1 101 ? -1.373 7.731 10.756 1.00 94.75 101 PRO A N 1
ATOM 686 C CA . PRO A 1 101 ? -0.299 6.797 11.071 1.00 94.75 101 PRO A CA 1
ATOM 687 C C . PRO A 1 101 ? -0.493 6.191 12.464 1.0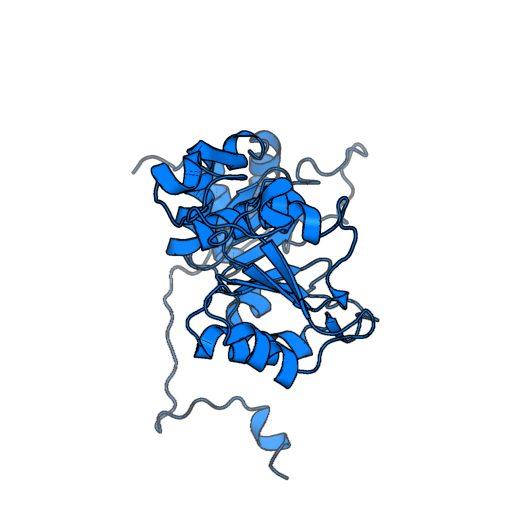0 94.75 101 PRO A C 1
ATOM 689 O O . PRO A 1 101 ? -0.643 6.932 13.436 1.00 94.75 101 PRO A O 1
ATOM 692 N N . MET A 1 102 ? -0.465 4.864 12.559 1.00 95.06 102 MET A N 1
ATOM 693 C CA . MET A 1 102 ? -0.516 4.122 13.817 1.00 95.06 102 MET A CA 1
ATOM 694 C C . MET A 1 102 ? 0.709 3.198 13.906 1.00 95.06 102 MET A C 1
ATOM 696 O O . MET A 1 102 ? 0.591 1.998 13.656 1.00 95.06 102 MET A O 1
ATOM 700 N N . PRO A 1 103 ? 1.896 3.750 14.224 1.00 95.25 103 PRO A N 1
ATOM 701 C CA . PRO A 1 103 ? 3.078 2.941 14.481 1.00 95.25 103 PRO A CA 1
ATOM 702 C C . PRO A 1 103 ? 2.904 2.146 15.780 1.00 95.25 103 PRO A C 1
ATOM 704 O O . PRO A 1 103 ? 2.409 2.677 16.779 1.00 95.25 103 PRO A O 1
ATOM 707 N N . VAL A 1 104 ? 3.331 0.886 15.779 1.00 94.50 104 VAL A N 1
ATOM 708 C CA . VAL A 1 104 ? 3.290 -0.002 16.950 1.00 94.50 104 VAL A CA 1
ATOM 709 C C . VAL A 1 104 ? 4.653 -0.646 17.170 1.00 94.50 104 VAL A C 1
ATOM 711 O O . VAL A 1 104 ? 5.357 -0.960 16.214 1.00 94.50 104 VAL A O 1
ATOM 714 N N . GLY A 1 105 ? 5.026 -0.826 18.437 1.00 92.19 105 GLY A N 1
ATOM 715 C CA . GLY A 1 105 ? 6.372 -1.240 18.820 1.00 92.19 105 GLY A CA 1
ATOM 716 C C . GLY A 1 105 ? 7.329 -0.052 18.878 1.00 92.19 105 GLY A C 1
ATOM 717 O O . GLY A 1 105 ? 6.919 1.071 19.182 1.00 92.19 105 GLY A O 1
ATOM 718 N N . ASP A 1 106 ? 8.597 -0.310 18.592 1.00 90.44 106 ASP A N 1
ATOM 719 C CA . ASP A 1 106 ? 9.680 0.669 18.605 1.00 90.44 106 ASP A CA 1
ATOM 720 C C . ASP A 1 106 ? 10.570 0.531 17.354 1.00 90.44 106 ASP A C 1
ATOM 722 O O . ASP A 1 106 ? 10.189 -0.095 16.359 1.00 90.44 106 ASP A O 1
ATOM 726 N N . ALA A 1 107 ? 11.723 1.202 17.369 1.00 86.94 107 ALA A N 1
ATOM 727 C CA . ALA A 1 107 ? 12.658 1.203 16.252 1.00 86.94 107 ALA A CA 1
ATOM 728 C C . ALA A 1 107 ? 13.303 -0.170 16.004 1.00 86.94 107 ALA A C 1
ATOM 730 O O . ALA A 1 107 ? 13.691 -0.437 14.873 1.00 86.94 107 ALA A O 1
ATOM 731 N N . ASP A 1 108 ? 13.375 -1.036 17.017 1.00 83.44 108 ASP A N 1
ATOM 732 C CA . ASP A 1 108 ? 14.012 -2.351 16.922 1.00 83.44 108 ASP A CA 1
ATOM 733 C C . ASP A 1 108 ? 13.007 -3.417 16.458 1.00 83.44 108 ASP A C 1
ATOM 735 O O . ASP A 1 108 ? 13.369 -4.388 15.786 1.00 83.44 108 ASP A O 1
ATOM 739 N N . GLY A 1 109 ? 11.717 -3.212 16.737 1.00 83.44 109 GLY A N 1
ATOM 740 C CA . GLY A 1 109 ? 10.644 -3.963 16.103 1.00 83.44 109 GLY A CA 1
ATOM 741 C C . GLY A 1 109 ? 9.312 -3.913 16.833 1.00 83.44 109 GLY A C 1
ATOM 742 O O . GLY A 1 109 ? 9.022 -3.027 17.635 1.00 83.44 109 GLY A O 1
ATOM 743 N N . CYS A 1 110 ? 8.458 -4.885 16.523 1.00 86.75 110 CYS A N 1
ATOM 744 C CA . CYS A 1 110 ? 7.131 -4.991 17.108 1.00 86.75 110 CYS A CA 1
ATOM 745 C C . CYS A 1 110 ? 6.774 -6.454 17.354 1.00 86.75 110 CYS A C 1
ATOM 747 O O . CYS A 1 110 ? 6.762 -7.267 16.433 1.00 86.75 110 CYS A O 1
ATOM 749 N N . ALA A 1 111 ? 6.434 -6.786 18.599 1.00 89.31 111 ALA A N 1
ATOM 750 C CA . ALA A 1 111 ? 5.916 -8.106 18.934 1.00 89.31 111 ALA A CA 1
ATOM 751 C C . ALA A 1 111 ? 4.548 -8.339 18.270 1.00 89.31 111 ALA A C 1
ATOM 753 O O . ALA A 1 111 ? 3.694 -7.449 18.291 1.00 89.31 111 ALA A O 1
ATOM 754 N N . SER A 1 112 ? 4.297 -9.550 17.759 1.00 88.50 112 SER A N 1
ATOM 755 C CA . SER A 1 112 ? 3.040 -9.897 17.072 1.00 88.50 112 SER A CA 1
ATOM 756 C C . SER A 1 112 ? 1.799 -9.623 17.928 1.00 88.50 112 SER A C 1
ATOM 758 O O . SER A 1 112 ? 0.822 -9.075 17.432 1.00 88.50 112 SER A O 1
ATOM 760 N N . ALA A 1 113 ? 1.870 -9.867 19.241 1.00 91.25 113 ALA A N 1
ATOM 761 C CA . ALA A 1 113 ? 0.774 -9.577 20.168 1.00 91.25 113 ALA A CA 1
ATOM 762 C C . ALA A 1 113 ? 0.388 -8.083 20.215 1.00 91.25 113 ALA A C 1
ATOM 764 O O . ALA A 1 113 ? -0.780 -7.753 20.420 1.00 91.25 113 ALA A O 1
ATOM 765 N N . LEU A 1 114 ? 1.347 -7.169 20.016 1.00 93.56 114 LEU A N 1
ATOM 766 C CA . LEU A 1 114 ? 1.055 -5.735 19.929 1.00 93.56 114 LEU A CA 1
ATOM 767 C C . LEU A 1 114 ? 0.363 -5.393 18.605 1.00 93.56 114 LEU A C 1
ATOM 769 O O . LEU A 1 114 ? -0.568 -4.589 18.609 1.00 93.56 114 LEU A O 1
ATOM 773 N N . VAL A 1 115 ? 0.772 -6.026 17.499 1.00 94.69 115 VAL A N 1
ATOM 774 C CA . VAL A 1 115 ? 0.109 -5.879 16.192 1.00 94.69 115 VAL A CA 1
ATOM 775 C C . VAL A 1 115 ? -1.331 -6.383 16.271 1.00 94.69 115 VAL A C 1
ATOM 777 O O . VAL A 1 115 ? -2.242 -5.662 15.883 1.00 94.69 115 VAL A O 1
ATOM 780 N N . GLU A 1 116 ? -1.560 -7.568 16.839 1.00 95.31 116 GLU A N 1
ATOM 781 C CA . GLU A 1 116 ? -2.899 -8.146 17.018 1.00 95.31 116 GLU A CA 1
ATOM 782 C C . GLU A 1 116 ? -3.803 -7.263 17.890 1.00 95.31 116 GLU A C 1
ATOM 784 O O . GLU A 1 116 ? -4.966 -7.021 17.553 1.00 95.31 116 GLU A O 1
ATOM 789 N N . ALA A 1 117 ? -3.270 -6.745 19.002 1.00 95.00 117 ALA A N 1
ATOM 790 C CA . ALA A 1 117 ? -4.003 -5.836 19.877 1.00 95.00 117 ALA A CA 1
ATOM 791 C C . ALA A 1 117 ? -4.338 -4.509 19.176 1.00 95.00 117 ALA A C 1
ATOM 793 O O . ALA A 1 117 ? -5.432 -3.974 19.360 1.00 95.00 117 ALA A O 1
ATOM 794 N N . ALA A 1 118 ? -3.422 -3.982 18.359 1.00 94.44 118 ALA A N 1
ATOM 795 C CA . ALA A 1 118 ? -3.653 -2.768 17.589 1.00 94.44 118 ALA A CA 1
ATOM 796 C C . ALA A 1 118 ? -4.661 -2.986 16.453 1.00 94.44 118 ALA A C 1
ATOM 798 O O . ALA A 1 118 ? -5.575 -2.179 16.306 1.00 94.44 118 ALA A O 1
ATOM 799 N N . ALA A 1 119 ? -4.561 -4.093 15.714 1.00 94.62 119 ALA A N 1
ATOM 800 C CA . ALA A 1 119 ? -5.482 -4.467 14.639 1.00 94.62 119 ALA A CA 1
ATOM 801 C C . ALA A 1 119 ? -6.924 -4.674 15.135 1.00 94.62 119 ALA A C 1
ATOM 803 O O . ALA A 1 119 ? -7.876 -4.519 14.377 1.00 94.62 119 ALA A O 1
ATOM 804 N N . ALA A 1 120 ? -7.109 -4.988 16.420 1.00 93.19 120 ALA A N 1
ATOM 805 C CA . ALA A 1 120 ? -8.426 -5.097 17.041 1.00 93.19 120 ALA A CA 1
ATOM 806 C C . ALA A 1 120 ? -9.136 -3.745 17.256 1.00 93.19 120 ALA A C 1
ATOM 808 O O . ALA A 1 120 ? -10.311 -3.734 17.636 1.00 93.19 120 ALA A O 1
ATOM 809 N N . ARG A 1 121 ? -8.441 -2.614 17.080 1.00 90.56 121 ARG A N 1
ATOM 810 C CA . ARG A 1 121 ? -9.012 -1.281 17.293 1.00 90.56 121 ARG A CA 1
ATOM 811 C C . ARG A 1 121 ? -9.956 -0.908 16.139 1.00 90.56 121 ARG A C 1
ATOM 813 O O . ARG A 1 121 ? -9.579 -1.060 14.980 1.00 90.56 121 ARG A O 1
ATOM 820 N N . PRO A 1 122 ? -11.158 -0.379 16.429 1.00 87.19 122 PRO A N 1
ATOM 821 C CA . PRO A 1 122 ? -12.195 -0.147 15.420 1.00 87.19 122 PRO A CA 1
ATOM 822 C C . PRO A 1 122 ? -11.833 0.911 14.371 1.00 87.19 122 PRO A C 1
ATOM 824 O O . PRO A 1 122 ? -12.422 0.932 13.299 1.00 87.19 122 PRO A O 1
ATOM 827 N N . GLU A 1 123 ? -10.894 1.805 14.668 1.00 87.94 123 GLU A N 1
ATOM 828 C CA . GLU A 1 123 ? -10.429 2.813 13.717 1.00 87.94 123 GLU A CA 1
ATOM 829 C C . GLU A 1 123 ? -9.435 2.290 12.671 1.00 87.94 123 GLU A C 1
ATOM 831 O O . GLU A 1 123 ? -9.085 3.050 11.773 1.00 87.94 123 GLU A O 1
ATOM 836 N N . VAL A 1 124 ? -8.898 1.071 12.801 1.00 93.06 124 VAL A N 1
ATOM 837 C CA . VAL A 1 124 ? -7.894 0.568 11.852 1.00 93.06 124 VAL A CA 1
ATOM 838 C C . VAL A 1 124 ? -8.586 0.223 10.543 1.00 93.06 124 VAL A C 1
ATOM 840 O O . VAL A 1 124 ? -9.546 -0.537 10.530 1.00 93.06 124 VAL A O 1
ATOM 843 N N . ALA A 1 125 ? -8.092 0.794 9.446 1.00 94.50 125 ALA A N 1
ATOM 844 C CA . ALA A 1 125 ? -8.644 0.577 8.112 1.00 94.50 125 ALA A CA 1
ATOM 845 C C . ALA A 1 125 ? -7.786 -0.367 7.264 1.00 94.50 125 ALA A 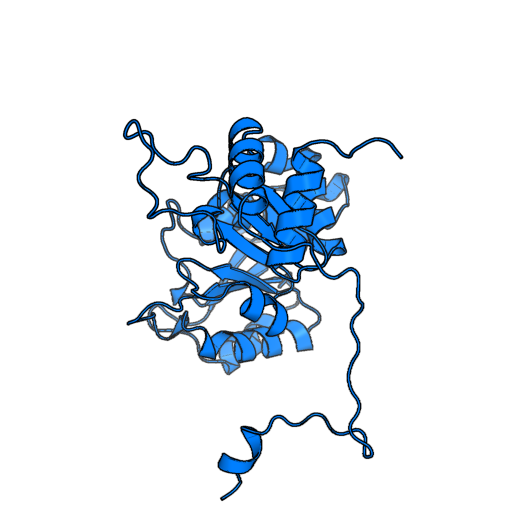C 1
ATOM 847 O O . ALA A 1 125 ? -8.317 -1.061 6.404 1.00 94.50 125 ALA A O 1
ATOM 848 N N . ALA A 1 126 ? -6.471 -0.392 7.494 1.00 97.50 126 ALA A N 1
ATOM 849 C CA . ALA A 1 126 ? -5.535 -1.263 6.792 1.00 97.50 126 ALA A CA 1
ATOM 850 C C . ALA A 1 126 ? -4.220 -1.405 7.570 1.00 97.50 126 ALA A C 1
ATOM 852 O O . ALA A 1 126 ? -3.901 -0.589 8.445 1.00 97.50 126 ALA A O 1
ATOM 853 N N . GLY A 1 127 ? -3.442 -2.420 7.207 1.00 98.12 127 GLY A N 1
ATOM 854 C CA . GLY A 1 127 ? -2.037 -2.546 7.580 1.00 98.12 127 GLY A CA 1
ATOM 855 C C . GLY A 1 127 ? -1.107 -2.087 6.454 1.00 98.12 127 GLY A C 1
ATOM 856 O O . GLY A 1 127 ? -1.414 -2.280 5.281 1.00 98.12 127 GLY A O 1
ATOM 857 N N . LEU A 1 128 ? 0.039 -1.512 6.807 1.00 98.38 128 LEU A N 1
ATOM 858 C CA . LEU A 1 128 ? 1.166 -1.260 5.912 1.00 98.38 128 LEU A CA 1
ATOM 859 C C . LEU A 1 128 ? 2.396 -1.985 6.460 1.00 98.38 128 LEU A C 1
ATOM 861 O O . LEU A 1 128 ? 2.761 -1.801 7.620 1.00 98.38 128 LEU A O 1
ATOM 865 N N . PHE A 1 129 ? 3.044 -2.785 5.623 1.00 97.19 129 PHE A N 1
ATOM 866 C CA . PHE A 1 129 ? 4.245 -3.523 5.985 1.00 97.19 129 PHE A CA 1
ATOM 867 C C . PHE A 1 129 ? 5.364 -3.220 4.989 1.00 97.19 129 PHE A C 1
ATOM 869 O O . PHE A 1 129 ? 5.189 -3.404 3.782 1.00 97.19 129 PHE A O 1
ATOM 876 N N . LEU A 1 130 ? 6.513 -2.756 5.487 1.00 95.38 130 LEU A N 1
ATOM 877 C CA . LEU A 1 130 ? 7.723 -2.655 4.674 1.00 95.38 130 LEU A CA 1
ATOM 878 C C . LEU A 1 130 ? 8.471 -3.987 4.690 1.00 95.38 130 LEU A C 1
ATOM 880 O O . LEU A 1 130 ? 8.806 -4.476 5.768 1.00 95.38 130 LEU A O 1
ATOM 884 N N . VAL A 1 131 ? 8.754 -4.540 3.511 1.00 94.19 131 VAL A N 1
ATOM 885 C CA . VAL A 1 131 ? 9.550 -5.765 3.358 1.00 94.19 131 VAL A CA 1
ATOM 886 C C . VAL A 1 131 ? 10.954 -5.439 2.876 1.00 94.19 131 VAL A C 1
ATOM 888 O O . VAL A 1 131 ? 11.125 -4.756 1.863 1.00 94.19 131 VAL A O 1
ATOM 891 N N . GLU A 1 132 ? 11.919 -6.020 3.580 1.00 90.62 132 GLU A N 1
ATOM 892 C CA . GLU A 1 132 ? 13.306 -6.177 3.168 1.00 90.62 132 GLU A CA 1
ATOM 893 C C . GLU A 1 132 ? 13.650 -7.654 2.975 1.00 90.62 132 GLU A C 1
ATOM 895 O O . GLU A 1 132 ? 13.342 -8.484 3.837 1.00 90.62 132 GLU A O 1
ATOM 900 N N . ASP A 1 133 ? 14.302 -7.959 1.856 1.00 84.00 133 ASP A N 1
ATOM 901 C CA . ASP A 1 133 ? 14.791 -9.298 1.490 1.00 84.00 133 ASP A CA 1
ATOM 902 C C . ASP A 1 133 ? 16.287 -9.284 1.106 1.00 84.00 133 ASP A C 1
ATOM 904 O O . ASP A 1 133 ? 16.818 -10.259 0.573 1.00 84.00 133 ASP A O 1
ATOM 908 N N . GLY A 1 134 ? 16.981 -8.165 1.354 1.00 81.88 134 GLY A N 1
ATOM 909 C CA . GLY A 1 134 ? 18.425 -8.035 1.178 1.00 81.88 134 GLY A CA 1
ATOM 910 C C . GLY A 1 134 ? 19.253 -8.907 2.140 1.00 81.88 134 GLY A C 1
ATOM 911 O O . GLY A 1 134 ? 18.712 -9.584 3.011 1.00 81.88 134 GLY A O 1
ATOM 912 N N . PRO A 1 135 ? 20.596 -8.897 2.021 1.00 79.44 135 PRO A N 1
ATOM 913 C CA . PRO A 1 135 ? 21.483 -9.794 2.776 1.00 79.44 135 PRO A CA 1
ATOM 914 C C . PRO A 1 135 ? 21.502 -9.546 4.294 1.00 79.44 135 PRO A C 1
ATOM 916 O O . PRO A 1 135 ? 21.794 -10.463 5.058 1.00 79.44 135 PRO A O 1
ATOM 919 N N . GLU A 1 136 ? 21.198 -8.323 4.734 1.00 83.69 136 GLU A N 1
ATOM 920 C CA . GLU A 1 136 ? 21.130 -7.936 6.148 1.00 83.69 136 GLU A CA 1
ATOM 921 C C . GLU A 1 136 ? 19.854 -7.112 6.392 1.00 83.69 136 GLU A C 1
ATOM 923 O O . GLU A 1 136 ? 19.930 -5.895 6.580 1.00 83.69 136 GLU A O 1
ATOM 928 N N . PRO A 1 137 ? 18.665 -7.743 6.341 1.00 85.38 137 PRO A N 1
ATOM 929 C CA . PRO A 1 137 ? 17.415 -7.022 6.488 1.00 85.38 137 PRO A CA 1
ATOM 930 C C . PRO A 1 137 ? 17.223 -6.616 7.950 1.00 85.38 137 PRO A C 1
ATOM 932 O O . PRO A 1 137 ? 17.579 -7.345 8.883 1.00 85.38 137 PRO A O 1
ATOM 935 N N . HIS A 1 138 ? 16.592 -5.469 8.172 1.00 86.81 138 HIS A N 1
ATOM 936 C CA . HIS A 1 138 ? 16.151 -5.075 9.498 1.00 86.81 138 HIS A CA 1
ATOM 937 C C . HIS A 1 138 ? 15.186 -6.145 10.045 1.00 86.81 138 HIS A C 1
ATOM 939 O O . HIS A 1 138 ? 14.201 -6.453 9.369 1.00 86.81 138 HIS A O 1
ATOM 945 N N . PRO A 1 139 ? 15.367 -6.670 11.274 1.00 86.50 139 PRO A N 1
ATOM 946 C CA . PRO A 1 139 ? 14.552 -7.774 11.795 1.00 86.50 139 PRO A CA 1
ATOM 947 C C . PRO A 1 139 ? 13.042 -7.521 11.716 1.00 86.50 139 PRO A C 1
ATOM 949 O O . PRO A 1 139 ? 12.267 -8.409 11.382 1.00 86.50 139 PRO A O 1
ATOM 952 N N . ALA A 1 140 ? 12.625 -6.278 11.959 1.00 87.25 140 ALA A N 1
ATOM 953 C CA . ALA A 1 140 ? 11.226 -5.867 11.862 1.00 87.25 140 ALA A CA 1
ATOM 954 C C . ALA A 1 140 ? 10.656 -5.801 10.428 1.00 87.25 140 ALA A C 1
ATOM 956 O O . ALA A 1 140 ? 9.439 -5.798 10.268 1.00 87.25 140 ALA A O 1
ATOM 957 N N . SER A 1 141 ? 11.504 -5.694 9.401 1.00 89.00 141 SER A N 1
ATOM 958 C CA . SER A 1 141 ? 11.108 -5.617 7.983 1.00 89.00 141 SER A CA 1
ATOM 959 C C . SER A 1 141 ? 11.426 -6.902 7.214 1.00 89.00 141 SER A C 1
ATOM 961 O O . SER A 1 141 ? 11.063 -7.010 6.050 1.00 89.00 141 SER A O 1
ATOM 963 N N . ALA A 1 142 ? 12.083 -7.882 7.838 1.00 88.19 142 ALA A N 1
ATOM 964 C CA . ALA A 1 142 ? 12.430 -9.139 7.190 1.00 88.19 142 ALA A CA 1
ATOM 965 C C . ALA A 1 142 ? 11.180 -9.846 6.646 1.00 88.19 142 ALA A C 1
ATOM 967 O O . ALA A 1 142 ? 10.159 -9.937 7.337 1.00 88.19 142 ALA A O 1
ATOM 968 N N . ARG A 1 143 ? 11.275 -10.414 5.438 1.00 88.81 143 ARG A N 1
ATOM 969 C CA . ARG A 1 143 ? 10.180 -11.159 4.787 1.00 88.81 143 ARG A CA 1
ATOM 970 C C . ARG A 1 143 ? 9.530 -12.214 5.693 1.00 88.81 143 ARG A C 1
ATOM 972 O O . ARG A 1 143 ? 8.314 -12.375 5.664 1.00 88.81 143 ARG A O 1
ATOM 979 N N . ALA A 1 144 ? 10.306 -12.863 6.563 1.00 88.00 144 ALA A N 1
ATOM 980 C CA . ALA A 1 144 ? 9.816 -13.851 7.531 1.00 88.00 144 ALA A CA 1
ATOM 981 C C . ALA A 1 144 ? 8.777 -13.305 8.535 1.00 88.00 144 ALA A C 1
ATOM 983 O O . ALA A 1 144 ? 8.009 -14.076 9.105 1.00 88.00 144 ALA A O 1
ATOM 984 N N . MET A 1 145 ? 8.725 -11.987 8.753 1.00 89.44 145 MET A N 1
ATOM 985 C CA . MET A 1 145 ? 7.760 -11.357 9.659 1.00 89.44 145 MET A CA 1
ATOM 986 C C . MET A 1 145 ? 6.406 -11.065 9.001 1.00 89.44 145 MET A C 1
ATOM 988 O O . MET A 1 145 ? 5.413 -10.877 9.710 1.00 89.44 145 MET A O 1
ATOM 992 N N . LEU A 1 146 ? 6.338 -11.061 7.666 1.00 92.88 146 LEU A N 1
ATOM 993 C CA . LEU A 1 146 ? 5.124 -10.735 6.919 1.00 92.88 146 LEU A CA 1
ATOM 994 C C . LEU A 1 146 ? 3.930 -11.653 7.265 1.00 92.88 146 LEU A C 1
ATOM 996 O O . LEU A 1 146 ? 2.857 -11.108 7.535 1.00 92.88 146 LEU A O 1
ATOM 1000 N N . PRO A 1 147 ? 4.062 -12.996 7.356 1.00 93.62 147 PRO A N 1
ATOM 1001 C CA . PRO A 1 147 ? 2.928 -13.874 7.666 1.00 93.62 147 PRO A CA 1
ATOM 1002 C C . PRO A 1 147 ? 2.240 -13.557 9.000 1.00 93.62 147 PRO A C 1
ATOM 1004 O O . PRO A 1 147 ? 1.016 -13.619 9.100 1.00 93.62 147 PRO A O 1
ATOM 1007 N N . HIS A 1 148 ? 3.005 -13.161 10.023 1.00 92.19 148 HIS A N 1
ATOM 1008 C CA . HIS A 1 148 ? 2.442 -12.770 11.319 1.00 92.19 148 HIS A CA 1
ATOM 1009 C C . HIS A 1 148 ? 1.618 -11.486 11.223 1.00 92.19 148 HIS A C 1
ATOM 1011 O O . HIS A 1 148 ? 0.549 -11.384 11.828 1.00 92.19 148 HIS A O 1
ATOM 1017 N N . PHE A 1 149 ? 2.102 -10.513 10.450 1.00 95.88 149 PHE A N 1
ATOM 1018 C CA . PHE A 1 149 ? 1.383 -9.269 10.214 1.00 95.88 149 PHE A CA 1
ATOM 1019 C C . PHE A 1 149 ? 0.106 -9.514 9.401 1.00 95.88 149 PHE A C 1
ATOM 1021 O O . PHE A 1 149 ? -0.965 -9.058 9.795 1.00 95.88 149 PHE A O 1
ATOM 1028 N N . LEU A 1 150 ? 0.189 -10.307 8.329 1.00 97.00 150 LEU A N 1
ATOM 1029 C CA . LEU A 1 150 ? -0.971 -10.707 7.527 1.00 97.00 150 LEU A CA 1
ATOM 1030 C C . LEU A 1 150 ? -2.037 -11.385 8.389 1.00 97.00 150 LEU A C 1
ATOM 1032 O O . LEU A 1 150 ? -3.186 -10.952 8.396 1.00 97.00 150 LEU A O 1
ATOM 1036 N N . PHE A 1 151 ? -1.648 -12.372 9.199 1.00 96.12 151 PHE A N 1
ATOM 1037 C CA . PHE A 1 151 ? -2.568 -13.072 10.095 1.00 96.12 151 PHE A CA 1
ATOM 1038 C C . PHE A 1 151 ? -3.301 -12.116 11.054 1.00 96.12 151 PHE A C 1
ATOM 1040 O O . PHE A 1 151 ? -4.527 -12.183 11.192 1.00 96.12 151 PHE A O 1
ATOM 1047 N N . ALA A 1 152 ? -2.578 -11.190 11.689 1.00 95.81 152 ALA A N 1
ATOM 1048 C CA . ALA A 1 152 ? -3.159 -10.243 12.641 1.00 95.81 152 ALA A CA 1
ATOM 1049 C C . ALA A 1 152 ? -4.224 -9.324 12.009 1.00 95.81 152 ALA A C 1
ATOM 1051 O O . ALA A 1 152 ? -5.223 -9.005 12.655 1.00 95.81 152 ALA A O 1
ATOM 1052 N N . LEU A 1 153 ? -4.027 -8.910 10.754 1.00 97.44 153 LEU A N 1
ATOM 1053 C CA . LEU A 1 153 ? -4.925 -7.995 10.041 1.00 97.44 153 LEU A CA 1
ATOM 1054 C C . LEU A 1 153 ? -6.069 -8.748 9.339 1.00 97.44 153 LEU A C 1
ATOM 1056 O O . LEU A 1 153 ? -7.238 -8.375 9.474 1.00 97.44 153 LEU A O 1
ATOM 1060 N N . HIS A 1 154 ? -5.774 -9.852 8.651 1.00 97.62 154 HIS A N 1
ATOM 1061 C CA . HIS A 1 154 ? -6.767 -10.632 7.903 1.00 97.62 154 HIS A CA 1
ATOM 1062 C C . HIS A 1 154 ? -7.799 -11.310 8.800 1.00 97.62 154 HIS A C 1
ATOM 1064 O O . HIS A 1 154 ? -8.973 -11.367 8.436 1.00 97.62 154 HIS A O 1
ATOM 1070 N N . THR A 1 155 ? -7.424 -11.741 10.010 1.00 96.25 155 THR A N 1
ATOM 1071 C CA . THR A 1 155 ? -8.392 -12.253 11.005 1.00 96.25 155 THR A CA 1
ATOM 1072 C C . THR A 1 155 ? -9.420 -11.200 11.440 1.00 96.25 155 THR A C 1
ATOM 1074 O O . THR A 1 155 ? -10.459 -11.540 12.010 1.00 96.25 155 THR A O 1
ATOM 1077 N N . ARG A 1 156 ? -9.162 -9.920 11.144 1.00 93.50 156 ARG A N 1
ATOM 1078 C CA . ARG A 1 156 ? -10.068 -8.783 11.355 1.00 93.50 156 ARG A CA 1
ATOM 1079 C C . ARG A 1 156 ? -10.731 -8.287 10.068 1.00 93.50 156 ARG A C 1
ATOM 1081 O O . ARG A 1 156 ? -11.509 -7.341 10.129 1.00 93.50 156 ARG A O 1
ATOM 1088 N N . GLY A 1 157 ? -10.454 -8.918 8.926 1.00 92.62 157 GLY A N 1
ATOM 1089 C CA . GLY A 1 157 ? -10.944 -8.491 7.615 1.00 92.62 157 GLY A CA 1
ATOM 1090 C C . GLY A 1 157 ? -10.305 -7.196 7.106 1.00 92.62 157 GLY A C 1
ATOM 1091 O O . GLY A 1 157 ? -10.906 -6.518 6.276 1.00 92.62 157 GLY A O 1
ATOM 1092 N N . LEU A 1 158 ? -9.124 -6.831 7.615 1.00 95.69 158 LEU A N 1
ATOM 1093 C CA . LEU A 1 158 ? -8.410 -5.616 7.229 1.00 95.69 158 LEU A CA 1
ATOM 1094 C C . LEU A 1 158 ? -7.408 -5.921 6.104 1.00 95.69 158 LEU A C 1
ATOM 1096 O O . LEU A 1 158 ? -6.629 -6.862 6.260 1.00 95.69 158 LEU A O 1
ATOM 1100 N N . PRO A 1 159 ? -7.384 -5.145 5.005 1.00 97.38 159 PRO A N 1
ATOM 1101 C CA . PRO A 1 159 ? -6.420 -5.341 3.930 1.00 97.38 159 PRO A CA 1
ATOM 1102 C C . PRO A 1 159 ? -4.998 -4.966 4.365 1.00 97.38 159 PRO A C 1
ATOM 1104 O O . PRO A 1 159 ? -4.794 -4.070 5.195 1.00 97.38 159 PRO A O 1
ATOM 1107 N N . VAL A 1 160 ? -4.008 -5.619 3.761 1.00 98.69 160 VAL A N 1
ATOM 1108 C CA . VAL A 1 160 ? -2.584 -5.367 3.988 1.00 98.69 160 VAL A CA 1
ATOM 1109 C C . VAL A 1 160 ? -1.905 -4.873 2.717 1.00 98.69 160 VAL A C 1
ATOM 1111 O O . VAL A 1 160 ? -1.865 -5.545 1.688 1.00 98.69 160 VAL A O 1
ATOM 1114 N N . ILE A 1 161 ? -1.323 -3.683 2.833 1.00 98.75 161 ILE A N 1
ATOM 1115 C CA . ILE A 1 161 ? -0.430 -3.079 1.854 1.00 98.75 161 ILE A CA 1
ATOM 1116 C C . ILE A 1 161 ? 0.992 -3.526 2.193 1.00 98.75 161 ILE A C 1
ATOM 1118 O O . ILE A 1 161 ? 1.491 -3.263 3.286 1.00 98.75 161 ILE A O 1
ATOM 1122 N N . VAL A 1 162 ? 1.668 -4.154 1.245 1.00 98.00 162 VAL A N 1
ATOM 1123 C CA . VAL A 1 162 ? 3.083 -4.495 1.331 1.00 98.00 162 VAL A CA 1
ATOM 1124 C C . VAL A 1 162 ? 3.860 -3.576 0.411 1.00 98.00 162 VAL A C 1
ATOM 1126 O O . VAL A 1 162 ? 3.550 -3.465 -0.770 1.00 98.00 162 VAL A O 1
ATOM 1129 N N . HIS A 1 163 ? 4.884 -2.920 0.936 1.00 96.50 163 HIS A N 1
ATOM 1130 C CA . HIS A 1 163 ? 5.838 -2.176 0.130 1.00 96.50 163 HIS A CA 1
ATOM 1131 C C . HIS A 1 163 ? 7.198 -2.832 0.264 1.00 96.50 163 HIS A C 1
ATOM 1133 O O . HIS A 1 163 ? 7.737 -2.932 1.364 1.00 96.50 163 HIS A O 1
ATOM 1139 N N . THR A 1 164 ? 7.750 -3.274 -0.854 1.00 93.31 164 THR A N 1
ATOM 1140 C CA . THR A 1 164 ? 9.110 -3.791 -0.868 1.00 93.31 164 THR A CA 1
ATOM 1141 C C . THR A 1 164 ? 10.091 -2.701 -1.271 1.00 93.31 164 THR A C 1
ATOM 1143 O O . THR A 1 164 ? 9.784 -1.886 -2.141 1.00 93.31 164 THR A O 1
ATOM 1146 N N . ILE A 1 165 ? 11.256 -2.686 -0.625 1.00 85.81 165 ILE A N 1
ATOM 1147 C CA . ILE A 1 165 ? 12.343 -1.763 -0.964 1.00 85.81 165 ILE A CA 1
ATOM 1148 C C . ILE A 1 165 ? 13.499 -2.442 -1.709 1.00 85.81 165 ILE A C 1
ATOM 1150 O O . ILE A 1 165 ? 14.276 -1.750 -2.362 1.00 85.81 165 ILE A O 1
ATOM 1154 N N . ASP A 1 166 ? 13.619 -3.769 -1.614 1.00 84.94 166 ASP A N 1
ATOM 1155 C CA . ASP A 1 166 ? 14.725 -4.542 -2.192 1.00 84.94 166 ASP A CA 1
ATOM 1156 C C . ASP A 1 166 ? 14.385 -6.027 -2.463 1.00 84.94 166 ASP A C 1
ATOM 1158 O O . ASP A 1 166 ? 15.299 -6.837 -2.626 1.00 84.94 166 ASP A O 1
ATOM 1162 N N . ALA A 1 167 ? 13.102 -6.423 -2.502 1.00 70.94 167 ALA A N 1
ATOM 1163 C CA . ALA A 1 167 ? 12.750 -7.840 -2.622 1.00 70.94 167 ALA A CA 1
ATOM 1164 C C . ALA A 1 167 ? 13.238 -8.451 -3.934 1.00 70.94 167 ALA A C 1
ATOM 1166 O O . ALA A 1 167 ? 12.984 -7.940 -5.027 1.00 70.94 167 ALA A O 1
ATOM 1167 N N . VAL A 1 168 ? 13.859 -9.621 -3.797 1.00 67.75 168 VAL A N 1
ATOM 1168 C CA . VAL A 1 168 ? 14.413 -10.400 -4.907 1.00 67.75 168 VAL A CA 1
ATOM 1169 C C . VAL A 1 168 ? 13.315 -11.151 -5.672 1.00 67.75 168 VAL A C 1
ATOM 1171 O O . VAL A 1 168 ? 13.445 -11.387 -6.871 1.00 67.75 168 VAL A O 1
ATOM 1174 N N . GLU A 1 169 ? 12.202 -11.478 -5.008 1.00 84.06 169 GLU A N 1
ATOM 1175 C CA . GLU A 1 169 ? 11.067 -12.200 -5.593 1.00 84.06 169 GLU A CA 1
ATOM 1176 C C . GLU A 1 169 ? 9.727 -11.552 -5.182 1.00 84.06 169 GLU A C 1
ATOM 1178 O O . GLU A 1 169 ? 9.072 -11.991 -4.233 1.00 84.06 169 GLU A O 1
ATOM 1183 N N . PRO A 1 170 ? 9.297 -10.483 -5.877 1.00 84.62 170 PRO A N 1
ATOM 1184 C CA . PRO A 1 170 ? 8.113 -9.723 -5.477 1.00 84.62 170 PRO A CA 1
ATOM 1185 C C . PRO A 1 170 ? 6.793 -10.506 -5.590 1.00 84.62 170 PRO A C 1
ATOM 1187 O O . PRO A 1 170 ? 5.891 -10.273 -4.789 1.00 84.62 170 PRO A O 1
ATOM 1190 N N . ALA A 1 171 ? 6.674 -11.443 -6.541 1.00 87.69 171 ALA A N 1
ATOM 1191 C CA . ALA A 1 171 ? 5.470 -12.271 -6.714 1.00 87.69 171 ALA A CA 1
ATOM 1192 C C . ALA A 1 171 ? 5.154 -13.095 -5.452 1.00 87.69 171 ALA A C 1
ATOM 1194 O O . ALA A 1 171 ? 4.018 -13.106 -4.982 1.00 87.69 171 ALA A O 1
ATOM 1195 N N . GLY A 1 172 ? 6.185 -13.644 -4.802 1.00 89.62 172 GLY A N 1
ATOM 1196 C CA . GLY A 1 172 ? 6.026 -14.416 -3.571 1.00 89.62 172 GLY A CA 1
ATOM 1197 C C . GLY A 1 172 ? 5.488 -13.612 -2.375 1.00 89.62 172 GLY A C 1
ATOM 1198 O O . GLY A 1 172 ? 5.106 -14.204 -1.368 1.00 89.62 172 GLY A O 1
ATOM 1199 N N . LEU A 1 173 ? 5.434 -12.275 -2.449 1.00 94.06 173 LEU A N 1
ATOM 1200 C CA . LEU A 1 173 ? 4.778 -11.435 -1.436 1.00 94.06 173 LEU A CA 1
ATOM 1201 C C . LEU A 1 173 ? 3.253 -11.405 -1.612 1.00 94.06 173 LEU A C 1
ATOM 1203 O O . LEU A 1 173 ? 2.528 -11.332 -0.620 1.00 94.06 173 LEU A O 1
ATOM 1207 N N . LEU A 1 174 ? 2.768 -11.478 -2.855 1.00 95.12 174 LEU A N 1
ATOM 1208 C CA . LEU A 1 174 ? 1.342 -11.618 -3.157 1.00 95.12 174 LEU A CA 1
ATOM 1209 C C . LEU A 1 174 ? 0.861 -13.027 -2.799 1.00 95.12 174 LEU A C 1
ATOM 1211 O O . LEU A 1 174 ? -0.151 -13.151 -2.112 1.00 95.12 174 LEU A O 1
ATOM 1215 N N . ASP A 1 175 ? 1.640 -14.058 -3.136 1.00 93.19 175 ASP A N 1
ATOM 1216 C CA . ASP A 1 175 ? 1.351 -15.447 -2.744 1.00 93.19 175 ASP A CA 1
ATOM 1217 C C . ASP A 1 175 ? 1.306 -15.634 -1.224 1.00 93.19 175 ASP A C 1
ATOM 1219 O O . ASP A 1 175 ? 0.473 -16.379 -0.708 1.00 93.19 175 ASP A O 1
ATOM 1223 N N . ALA A 1 176 ? 2.162 -14.917 -0.486 1.00 92.75 176 ALA A N 1
ATOM 1224 C CA . ALA A 1 176 ? 2.136 -14.914 0.975 1.00 92.75 176 ALA A CA 1
ATOM 1225 C C . ALA A 1 176 ? 0.837 -14.320 1.552 1.00 92.75 176 ALA A C 1
ATOM 1227 O O . ALA A 1 176 ? 0.521 -14.584 2.712 1.00 92.75 176 ALA A O 1
ATOM 1228 N N . GLY A 1 177 ? 0.092 -13.538 0.762 1.00 95.50 177 GLY A N 1
ATOM 1229 C CA . GLY A 1 177 ? -1.202 -12.964 1.124 1.00 95.50 177 GLY A CA 1
ATOM 1230 C C . GLY A 1 177 ? -1.263 -11.437 1.095 1.00 95.50 177 GLY A C 1
ATOM 1231 O O . GLY A 1 177 ? -2.222 -10.874 1.615 1.00 95.50 177 GLY A O 1
ATOM 1232 N N . ALA A 1 178 ? -0.280 -10.726 0.533 1.00 97.44 178 ALA A N 1
ATOM 1233 C CA . ALA A 1 178 ? -0.410 -9.276 0.376 1.00 97.44 178 ALA A CA 1
ATOM 1234 C C . ALA A 1 178 ? -1.633 -8.920 -0.492 1.00 97.44 178 ALA A C 1
ATOM 1236 O O . ALA A 1 178 ? -1.786 -9.419 -1.605 1.00 97.44 178 ALA A O 1
ATOM 1237 N N . ASP A 1 179 ? -2.491 -8.015 -0.014 1.00 98.56 179 ASP A N 1
ATOM 1238 C CA . ASP A 1 179 ? -3.657 -7.562 -0.782 1.00 98.56 179 ASP A CA 1
ATOM 1239 C C . ASP A 1 179 ? -3.262 -6.547 -1.867 1.00 98.56 179 ASP A C 1
ATOM 1241 O O . ASP A 1 179 ? -3.836 -6.523 -2.961 1.00 98.56 179 ASP A O 1
ATOM 1245 N N . LEU A 1 180 ? -2.270 -5.709 -1.551 1.00 98.69 180 LEU A N 1
ATOM 1246 C CA . LEU A 1 180 ? -1.598 -4.792 -2.466 1.00 98.69 180 LEU A CA 1
ATOM 1247 C C . LEU A 1 180 ? -0.085 -4.882 -2.260 1.00 98.69 180 LEU A C 1
ATOM 1249 O O . LEU A 1 180 ? 0.396 -4.747 -1.141 1.00 98.69 180 LEU A O 1
ATOM 1253 N N . LEU A 1 181 ? 0.659 -5.019 -3.349 1.00 98.12 181 LEU A N 1
ATOM 1254 C CA . LEU A 1 181 ? 2.108 -4.942 -3.425 1.00 98.12 181 LEU A CA 1
ATOM 1255 C C . LEU A 1 181 ? 2.532 -3.643 -4.118 1.00 98.12 181 LEU A C 1
ATOM 1257 O O . LEU A 1 181 ? 2.071 -3.318 -5.217 1.00 98.12 181 LEU A O 1
ATOM 1261 N N . LEU A 1 182 ? 3.436 -2.916 -3.469 1.00 97.75 182 LEU A N 1
ATOM 1262 C CA . LEU A 1 182 ? 4.014 -1.664 -3.928 1.00 97.75 182 LEU A CA 1
ATOM 1263 C C . LEU A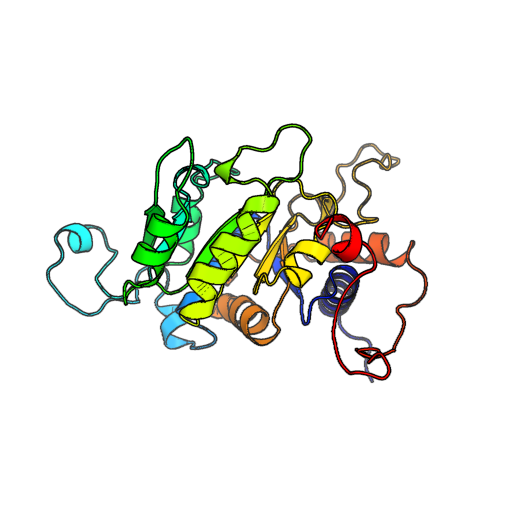 1 182 ? 5.505 -1.857 -4.185 1.00 97.75 182 LEU A C 1
ATOM 1265 O O . LEU A 1 182 ? 6.234 -2.315 -3.305 1.00 97.75 182 LEU A O 1
ATOM 1269 N N . LEU A 1 183 ? 5.953 -1.475 -5.376 1.00 94.06 183 LEU A N 1
ATOM 1270 C CA . LEU A 1 183 ? 7.345 -1.598 -5.792 1.00 94.06 183 LEU A CA 1
ATOM 1271 C C . LEU A 1 183 ? 7.694 -0.550 -6.852 1.00 94.06 183 LEU A C 1
ATOM 1273 O O . LEU A 1 183 ? 6.823 -0.008 -7.535 1.00 94.06 183 LEU A O 1
ATOM 1277 N N . GLU A 1 184 ? 8.977 -0.263 -7.008 1.00 91.00 184 GLU A N 1
ATOM 1278 C CA . GLU A 1 184 ? 9.502 0.418 -8.188 1.00 91.00 184 GLU A CA 1
ATOM 1279 C C . GLU A 1 184 ? 9.627 -0.540 -9.368 1.00 91.00 184 GLU A C 1
ATOM 1281 O O . GLU A 1 184 ? 9.985 -1.707 -9.217 1.00 91.00 184 GLU A O 1
ATOM 1286 N N . ALA A 1 185 ? 9.377 -0.029 -10.572 1.00 89.56 185 ALA A N 1
ATOM 1287 C CA . ALA A 1 185 ? 9.478 -0.809 -11.799 1.00 89.56 185 ALA A CA 1
ATOM 1288 C C . ALA A 1 185 ? 10.883 -1.381 -12.053 1.00 89.56 185 ALA A C 1
ATOM 1290 O O . ALA A 1 185 ? 11.003 -2.403 -12.721 1.00 89.56 185 ALA A O 1
ATOM 1291 N N . SER A 1 186 ? 11.928 -0.752 -11.507 1.00 82.75 186 SER A N 1
ATOM 1292 C CA . SER A 1 186 ? 13.320 -1.226 -11.531 1.00 82.75 186 SER A CA 1
ATOM 1293 C C . SER A 1 186 ? 13.542 -2.539 -10.772 1.00 82.75 186 SER A C 1
ATOM 1295 O O . SER A 1 186 ? 14.562 -3.185 -10.992 1.00 82.75 186 SER A O 1
ATOM 1297 N N . MET A 1 187 ? 12.610 -2.940 -9.901 1.00 83.94 187 MET A N 1
ATOM 1298 C CA . MET A 1 187 ? 12.652 -4.222 -9.189 1.00 83.94 187 MET A CA 1
ATOM 1299 C C . MET A 1 187 ? 11.941 -5.350 -9.949 1.00 83.94 187 MET A C 1
ATOM 1301 O O . MET A 1 187 ? 11.957 -6.494 -9.505 1.00 83.94 187 MET A O 1
ATOM 1305 N N . LEU A 1 188 ? 11.314 -5.072 -11.100 1.00 83.50 188 LEU A N 1
ATOM 1306 C CA . LEU A 1 188 ? 10.715 -6.138 -11.901 1.00 83.50 188 LEU A CA 1
ATOM 1307 C C . LEU A 1 188 ? 11.794 -7.011 -12.562 1.00 83.50 188 LEU A C 1
ATOM 1309 O O . LEU A 1 188 ? 12.765 -6.470 -13.109 1.00 83.50 188 LEU A O 1
ATOM 1313 N N . PRO A 1 189 ? 11.593 -8.339 -12.629 1.00 71.75 189 PRO A N 1
ATOM 1314 C CA . PRO A 1 189 ? 12.409 -9.216 -13.462 1.00 71.75 189 PRO A CA 1
ATOM 1315 C C . PRO A 1 189 ? 12.448 -8.712 -14.912 1.00 71.75 189 PRO A C 1
ATOM 1317 O O . PRO A 1 189 ? 11.426 -8.316 -15.472 1.00 71.75 189 PRO A O 1
ATOM 1320 N N . GLY A 1 190 ? 13.635 -8.676 -15.523 1.00 65.69 190 GLY A N 1
ATOM 1321 C CA . GLY A 1 190 ? 13.809 -8.184 -16.898 1.00 65.69 190 GLY A CA 1
ATOM 1322 C C . GLY A 1 190 ? 13.745 -6.656 -17.070 1.00 65.69 190 GLY A C 1
ATOM 1323 O O . GLY A 1 190 ? 13.982 -6.159 -18.169 1.00 65.69 190 GLY A O 1
ATOM 1324 N N . SER A 1 191 ? 13.511 -5.873 -16.007 1.00 57.91 191 SER A N 1
ATOM 1325 C CA . SER A 1 191 ? 13.582 -4.399 -16.074 1.00 57.91 191 SER A CA 1
ATOM 1326 C C . SER A 1 191 ? 15.010 -3.868 -16.290 1.00 57.91 191 SER A C 1
ATOM 1328 O O . SER A 1 191 ? 15.185 -2.739 -16.749 1.00 57.91 191 SER A O 1
ATOM 1330 N N . MET A 1 192 ? 16.023 -4.718 -16.065 1.00 56.69 192 MET A N 1
ATOM 1331 C CA . MET A 1 192 ? 17.441 -4.511 -16.372 1.00 56.69 192 MET A CA 1
ATOM 1332 C C . MET A 1 192 ? 17.982 -3.151 -15.902 1.00 56.69 192 MET A C 1
ATOM 1334 O O . MET A 1 192 ? 18.334 -2.296 -16.715 1.00 56.69 192 MET A O 1
ATOM 1338 N N . MET A 1 193 ? 18.122 -2.972 -14.586 1.00 50.41 193 MET A N 1
ATOM 1339 C CA . MET A 1 193 ? 18.976 -1.906 -14.046 1.00 50.41 193 MET A CA 1
ATOM 1340 C C . MET A 1 193 ? 20.461 -2.089 -14.421 1.00 50.41 193 MET A C 1
ATOM 1342 O O . MET A 1 193 ? 21.170 -1.097 -14.559 1.00 50.41 193 MET A O 1
ATOM 1346 N N . ASP A 1 194 ? 20.902 -3.329 -14.672 1.00 46.16 194 ASP A N 1
ATOM 1347 C CA . ASP A 1 194 ? 22.301 -3.661 -14.989 1.00 46.16 194 ASP A CA 1
ATOM 1348 C C . ASP A 1 194 ? 22.621 -3.747 -16.491 1.00 46.16 194 ASP A C 1
ATOM 1350 O O . ASP A 1 194 ? 23.776 -3.965 -16.864 1.00 46.16 194 ASP A O 1
ATOM 1354 N N . ALA A 1 195 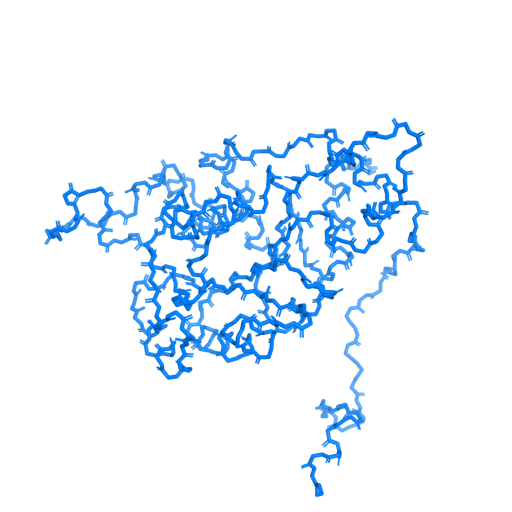? 21.638 -3.576 -17.385 1.00 48.56 195 ALA A N 1
ATOM 1355 C CA . ALA A 1 195 ? 21.949 -3.489 -18.810 1.00 48.56 195 ALA A CA 1
ATOM 1356 C C . ALA A 1 195 ? 22.493 -2.084 -19.112 1.00 48.56 195 ALA A C 1
ATOM 1358 O O . ALA A 1 195 ? 21.754 -1.110 -18.929 1.00 48.56 195 ALA A O 1
ATOM 1359 N N . PRO A 1 196 ? 23.747 -1.947 -19.587 1.00 45.81 196 PRO A N 1
ATOM 1360 C CA . PRO A 1 196 ? 24.280 -0.651 -19.967 1.00 45.81 196 PRO A CA 1
ATOM 1361 C C . PRO A 1 196 ? 23.388 -0.047 -21.047 1.00 45.81 196 PRO A C 1
ATOM 1363 O O . PRO A 1 196 ? 23.208 -0.621 -22.124 1.00 45.81 196 PRO A O 1
ATOM 1366 N N . VAL A 1 197 ? 22.819 1.119 -20.750 1.00 53.06 197 VAL A N 1
ATOM 1367 C CA . VAL A 1 197 ? 22.104 1.900 -21.754 1.00 53.06 197 VAL A CA 1
ATOM 1368 C C . VAL A 1 197 ? 23.173 2.391 -22.740 1.00 53.06 197 VAL A C 1
ATOM 1370 O O . VAL A 1 197 ? 24.157 2.983 -22.287 1.00 53.06 197 VAL A O 1
ATOM 1373 N N . PRO A 1 198 ? 23.072 2.103 -24.055 1.00 50.28 198 PRO A N 1
ATOM 1374 C CA . PRO A 1 198 ? 24.175 2.288 -25.009 1.00 50.28 198 PRO A CA 1
ATOM 1375 C C . PRO A 1 198 ? 24.767 3.705 -25.076 1.00 50.28 198 PRO A C 1
ATOM 1377 O O . PRO A 1 198 ? 25.876 3.878 -25.577 1.00 50.28 198 PRO A O 1
ATOM 1380 N N . ASP A 1 199 ? 24.040 4.710 -24.587 1.00 62.66 199 ASP A N 1
ATOM 1381 C CA . ASP A 1 199 ? 24.419 6.124 -24.574 1.00 62.66 199 ASP A CA 1
ATOM 1382 C C . ASP A 1 199 ? 24.689 6.698 -23.166 1.00 62.66 199 ASP A C 1
ATOM 1384 O O . ASP A 1 199 ? 24.987 7.886 -23.040 1.00 62.66 199 ASP A O 1
ATOM 1388 N N . GLY A 1 200 ? 24.605 5.883 -22.107 1.00 51.16 200 GLY A N 1
ATOM 1389 C CA . GLY A 1 200 ? 24.764 6.327 -20.718 1.00 51.16 200 GLY A CA 1
ATOM 1390 C C . GLY A 1 200 ? 23.557 7.068 -20.124 1.00 51.16 200 GLY A C 1
ATOM 1391 O O . GLY A 1 200 ? 23.686 7.652 -19.047 1.00 51.16 200 GLY A O 1
ATOM 1392 N N . SER A 1 201 ? 22.398 7.066 -20.788 1.00 55.00 201 SER A N 1
ATOM 1393 C CA . SER A 1 201 ? 21.152 7.584 -20.214 1.00 55.00 201 SER A CA 1
ATOM 1394 C C . SER A 1 201 ? 20.660 6.713 -19.048 1.00 55.00 201 SER A C 1
ATOM 1396 O O . SER A 1 201 ? 20.911 5.512 -18.984 1.00 55.00 201 SER A O 1
ATOM 1398 N N . VAL A 1 202 ? 19.977 7.325 -18.076 1.00 52.53 202 VAL A N 1
ATOM 1399 C CA . VAL A 1 202 ? 19.296 6.592 -16.996 1.00 52.53 202 VAL A CA 1
ATOM 1400 C C . VAL A 1 202 ? 18.138 5.805 -17.625 1.00 52.53 202 VAL A C 1
ATOM 1402 O O . VAL A 1 202 ? 17.462 6.369 -18.488 1.00 52.53 202 VAL A O 1
ATOM 1405 N N . PRO A 1 203 ? 17.861 4.548 -17.218 1.00 56.16 203 PRO A N 1
ATOM 1406 C CA . PRO A 1 203 ? 16.677 3.827 -17.675 1.00 56.16 203 PRO A CA 1
ATOM 1407 C C . PRO A 1 203 ? 15.428 4.715 -17.600 1.00 56.16 203 PRO A C 1
ATOM 1409 O O . PRO A 1 203 ? 15.084 5.204 -16.527 1.00 56.16 203 PRO A O 1
ATOM 1412 N N . GLU A 1 204 ? 14.734 4.911 -18.724 1.00 61.78 204 GLU A N 1
ATOM 1413 C CA . GLU A 1 204 ? 13.589 5.837 -18.825 1.00 61.78 204 GLU A CA 1
ATOM 1414 C C . GLU A 1 204 ? 12.418 5.497 -17.876 1.00 61.78 204 GLU A C 1
ATOM 1416 O O . GLU A 1 204 ? 11.513 6.307 -17.687 1.00 61.78 204 GLU A O 1
ATOM 1421 N N . CYS A 1 205 ? 12.423 4.306 -17.267 1.00 61.53 205 CYS A N 1
ATOM 1422 C CA . CYS A 1 205 ? 11.437 3.861 -16.282 1.00 61.53 205 CYS A CA 1
ATOM 1423 C C . CYS A 1 205 ? 11.844 4.093 -14.814 1.00 61.53 205 CYS A C 1
ATOM 1425 O O . CYS A 1 205 ? 11.097 3.692 -13.921 1.00 61.53 205 CYS A O 1
ATOM 1427 N N . HIS A 1 206 ? 13.001 4.709 -14.535 1.00 69.06 206 HIS A N 1
ATOM 1428 C CA . HIS A 1 206 ? 13.423 5.013 -13.165 1.00 69.06 206 HIS A CA 1
ATOM 1429 C C . HIS A 1 206 ? 12.417 5.957 -12.484 1.00 69.06 206 HIS A C 1
ATOM 1431 O O . HIS A 1 206 ? 11.965 6.935 -13.080 1.00 69.06 206 HIS A O 1
ATOM 1437 N N . GLY A 1 207 ? 12.026 5.635 -11.249 1.00 79.00 207 GLY A N 1
ATOM 1438 C CA . GLY A 1 207 ? 10.980 6.360 -10.524 1.00 79.00 207 GLY A CA 1
ATOM 1439 C C . GLY A 1 207 ? 9.541 6.027 -10.946 1.00 79.00 207 GLY A C 1
ATOM 1440 O O . GLY A 1 207 ? 8.613 6.649 -10.442 1.00 79.00 207 GLY A O 1
ATOM 1441 N N . LEU A 1 208 ? 9.303 5.053 -11.836 1.00 90.56 208 LEU A N 1
ATOM 1442 C CA . LEU A 1 208 ? 7.951 4.547 -12.096 1.00 90.56 208 LEU A CA 1
ATOM 1443 C C . LEU A 1 208 ? 7.521 3.611 -10.957 1.00 90.56 208 LEU A C 1
ATOM 1445 O O . LEU A 1 208 ? 8.130 2.563 -10.743 1.00 90.56 208 LEU A O 1
ATOM 1449 N N . GLY A 1 209 ? 6.461 3.978 -10.238 1.00 94.31 209 GLY A N 1
ATOM 1450 C CA . GLY A 1 209 ? 5.876 3.136 -9.196 1.00 94.31 209 GLY A CA 1
ATOM 1451 C C . GLY A 1 209 ? 4.855 2.156 -9.763 1.00 94.31 209 GLY A C 1
ATOM 1452 O O . GLY A 1 209 ? 4.161 2.461 -10.737 1.00 94.31 209 GLY A O 1
ATOM 1453 N N . ILE A 1 210 ? 4.745 0.993 -9.132 1.00 96.12 210 ILE A N 1
ATOM 1454 C CA . ILE A 1 210 ? 3.775 -0.054 -9.442 1.00 96.12 210 ILE A CA 1
ATOM 1455 C C . ILE A 1 210 ? 2.942 -0.333 -8.194 1.00 96.12 210 ILE A C 1
ATOM 1457 O O . ILE A 1 210 ? 3.468 -0.452 -7.089 1.00 96.12 210 ILE A O 1
ATOM 1461 N N . VAL A 1 211 ? 1.636 -0.466 -8.408 1.00 98.31 211 VAL A N 1
ATOM 1462 C CA . VAL A 1 211 ? 0.676 -1.027 -7.455 1.00 98.31 211 VAL A CA 1
ATOM 1463 C C . VAL A 1 211 ? 0.098 -2.275 -8.112 1.00 98.31 211 VAL A C 1
ATOM 1465 O O . VAL A 1 211 ? -0.508 -2.158 -9.178 1.00 98.31 211 VAL A O 1
ATOM 1468 N N . ALA A 1 212 ? 0.267 -3.447 -7.512 1.00 98.19 212 ALA A N 1
ATOM 1469 C CA . ALA A 1 212 ? -0.278 -4.711 -8.007 1.00 98.19 212 ALA A CA 1
ATOM 1470 C C . ALA A 1 212 ? -0.980 -5.475 -6.881 1.00 98.19 212 ALA A C 1
ATOM 1472 O O . ALA A 1 212 ? -0.648 -5.278 -5.722 1.00 98.19 212 ALA A O 1
ATOM 1473 N N . GLY A 1 213 ? -1.957 -6.320 -7.190 1.00 98.19 213 GLY A N 1
ATOM 1474 C CA . GLY A 1 213 ? -2.631 -7.155 -6.193 1.00 98.19 213 GLY A CA 1
ATOM 1475 C C . GLY A 1 213 ? -4.082 -7.419 -6.560 1.00 98.19 213 GLY A C 1
ATOM 1476 O O . GLY A 1 213 ? -4.397 -7.582 -7.743 1.00 98.19 213 GLY A O 1
ATOM 1477 N N . ARG A 1 214 ? -4.959 -7.437 -5.552 1.00 97.81 214 ARG A N 1
ATOM 1478 C CA . ARG A 1 214 ? -6.396 -7.681 -5.726 1.00 97.81 214 ARG A CA 1
ATOM 1479 C C . ARG A 1 214 ? -7.056 -6.643 -6.630 1.00 97.81 214 ARG A C 1
ATOM 1481 O O . ARG A 1 214 ? -6.841 -5.436 -6.481 1.00 97.81 214 ARG A O 1
ATOM 1488 N N . ALA A 1 215 ? -7.896 -7.100 -7.553 1.00 97.50 215 ALA A N 1
ATOM 1489 C CA . ALA A 1 215 ? -8.471 -6.261 -8.598 1.00 97.50 215 ALA A CA 1
ATOM 1490 C C . ALA A 1 215 ? -9.357 -5.138 -8.039 1.00 97.50 215 ALA A C 1
ATOM 1492 O O . ALA A 1 215 ? -9.288 -4.009 -8.525 1.00 97.50 215 ALA A O 1
ATOM 1493 N N . ASP A 1 216 ? -10.138 -5.421 -6.995 1.00 95.75 216 ASP A N 1
ATOM 1494 C CA . ASP A 1 216 ? -11.024 -4.450 -6.348 1.00 95.75 216 ASP A CA 1
ATOM 1495 C C . ASP A 1 216 ? -10.247 -3.309 -5.672 1.00 95.75 216 ASP A C 1
ATOM 1497 O O . ASP A 1 216 ? -10.606 -2.136 -5.817 1.00 95.75 216 ASP A O 1
ATOM 1501 N N . LEU A 1 217 ? -9.138 -3.627 -4.999 1.00 97.25 217 LEU A N 1
ATOM 1502 C CA . LEU A 1 217 ? -8.260 -2.632 -4.383 1.00 97.25 217 LEU A CA 1
ATOM 1503 C C . LEU A 1 217 ? -7.446 -1.853 -5.420 1.00 97.25 217 LEU A C 1
ATOM 1505 O O . LEU A 1 217 ? -7.283 -0.640 -5.291 1.00 97.25 217 LEU A O 1
ATOM 1509 N N . VAL A 1 218 ? -6.982 -2.502 -6.490 1.00 98.44 218 VAL A N 1
ATOM 1510 C CA . VAL A 1 218 ? -6.319 -1.802 -7.601 1.00 98.44 218 VAL A CA 1
ATOM 1511 C C . VAL A 1 218 ? -7.298 -0.856 -8.310 1.00 98.44 218 VAL A C 1
ATOM 1513 O O . VAL A 1 218 ? -6.918 0.253 -8.687 1.00 98.44 218 VAL A O 1
ATOM 1516 N N . ASP A 1 219 ? -8.572 -1.221 -8.450 1.00 96.31 219 ASP A N 1
ATOM 1517 C CA . ASP A 1 219 ? -9.604 -0.322 -8.978 1.00 96.31 219 ASP A CA 1
ATOM 1518 C C . ASP A 1 219 ? -9.891 0.861 -8.044 1.00 96.31 219 ASP A C 1
ATOM 1520 O O . ASP A 1 219 ? -10.044 1.993 -8.519 1.00 96.31 219 ASP A O 1
ATOM 1524 N N . ALA A 1 220 ? -9.882 0.642 -6.726 1.00 95.62 220 ALA A N 1
ATOM 1525 C CA . ALA A 1 220 ? -9.921 1.716 -5.735 1.00 95.62 220 ALA A CA 1
ATOM 1526 C C . ALA A 1 220 ? -8.709 2.661 -5.863 1.00 95.62 220 ALA A C 1
ATOM 1528 O O . ALA A 1 220 ? -8.879 3.883 -5.859 1.00 95.62 220 ALA A O 1
ATOM 1529 N N . CYS A 1 221 ? -7.504 2.129 -6.096 1.00 98.25 221 CYS A N 1
ATOM 1530 C CA . CYS A 1 221 ? -6.309 2.923 -6.397 1.00 98.25 221 CYS A CA 1
ATOM 1531 C C . CYS A 1 221 ? -6.482 3.747 -7.686 1.00 98.25 221 CYS A C 1
ATOM 1533 O O . CYS A 1 221 ? -6.212 4.950 -7.705 1.00 98.25 221 CYS A O 1
ATOM 1535 N N . ARG A 1 222 ? -7.018 3.154 -8.763 1.00 97.25 222 ARG A N 1
ATOM 1536 C CA . ARG A 1 222 ? -7.311 3.870 -10.022 1.00 97.25 222 ARG A CA 1
ATOM 1537 C C . ARG A 1 222 ? -8.373 4.956 -9.844 1.00 97.25 222 ARG A C 1
ATOM 1539 O O . ARG A 1 222 ? -8.364 5.954 -10.577 1.00 97.25 222 ARG A O 1
ATOM 1546 N N . ALA A 1 223 ? -9.321 4.779 -8.924 1.00 94.62 223 ALA A N 1
ATOM 1547 C CA . ALA A 1 223 ? -10.352 5.771 -8.624 1.00 94.62 223 ALA A CA 1
ATOM 1548 C C . ALA A 1 223 ? -9.765 7.056 -8.017 1.00 94.62 223 ALA A C 1
ATOM 1550 O O . ALA A 1 223 ? -10.295 8.138 -8.282 1.00 94.62 223 ALA A O 1
ATOM 1551 N N . GLN A 1 224 ? -8.613 6.967 -7.341 1.00 96.38 224 GLN A N 1
ATOM 1552 C CA . GLN A 1 224 ? -7.925 8.116 -6.741 1.00 96.38 224 GLN A CA 1
ATOM 1553 C C . GLN A 1 224 ? -7.457 9.164 -7.757 1.00 96.38 224 GLN A C 1
ATOM 1555 O O . GLN A 1 224 ? -7.134 10.282 -7.366 1.00 96.38 224 GLN A O 1
ATOM 1560 N N . ARG A 1 225 ? -7.492 8.876 -9.068 1.00 93.94 225 ARG A N 1
ATOM 1561 C CA . ARG A 1 225 ? -7.301 9.892 -10.123 1.00 93.94 225 ARG A CA 1
ATOM 1562 C C . ARG A 1 225 ? -8.266 11.081 -10.019 1.00 93.94 225 ARG A C 1
ATOM 1564 O O . ARG A 1 225 ? -8.000 12.123 -10.603 1.00 93.94 225 ARG A O 1
ATOM 1571 N N . HIS A 1 226 ? -9.394 10.907 -9.325 1.00 90.62 226 HIS A N 1
ATOM 1572 C CA . HIS A 1 226 ? -10.380 11.960 -9.055 1.00 90.62 226 HIS A CA 1
ATOM 1573 C C . HIS A 1 226 ? -10.120 12.719 -7.742 1.00 90.62 226 HIS A C 1
ATOM 1575 O O . HIS A 1 226 ? -10.888 13.613 -7.406 1.00 90.62 226 HIS A O 1
ATOM 1581 N N . GLY A 1 227 ? -9.065 12.361 -7.009 1.00 92.75 227 GLY A N 1
ATOM 1582 C CA . GLY A 1 227 ? -8.627 12.996 -5.766 1.00 92.75 227 GLY A CA 1
ATOM 1583 C C . GLY A 1 227 ? -7.109 13.174 -5.763 1.00 92.75 227 GLY A C 1
ATOM 1584 O O . GLY A 1 227 ? -6.530 13.620 -6.756 1.00 92.75 227 GLY A O 1
ATOM 1585 N N . ILE A 1 228 ? -6.445 12.788 -4.669 1.00 93.88 228 ILE A N 1
ATOM 1586 C CA . ILE A 1 228 ? -4.991 12.978 -4.494 1.00 93.88 228 ILE A CA 1
ATOM 1587 C C . ILE A 1 228 ? -4.146 12.334 -5.608 1.00 93.88 228 ILE A C 1
ATOM 1589 O O . ILE A 1 228 ? -3.075 12.836 -5.953 1.00 93.88 228 ILE A O 1
ATOM 1593 N N . GLY A 1 229 ? -4.644 11.254 -6.223 1.00 94.81 229 GLY A N 1
ATOM 1594 C CA . GLY A 1 229 ? -3.964 10.533 -7.296 1.00 94.81 229 GLY A CA 1
ATOM 1595 C C . GLY A 1 229 ? -3.821 11.348 -8.584 1.00 94.81 229 GLY A C 1
ATOM 1596 O O . GLY A 1 229 ? -2.982 11.020 -9.420 1.00 94.81 229 GLY A O 1
ATOM 1597 N N . ALA A 1 230 ? -4.576 12.443 -8.742 1.00 93.06 230 ALA A N 1
ATOM 1598 C CA . ALA A 1 230 ? -4.440 13.353 -9.879 1.00 93.06 230 ALA A CA 1
ATOM 1599 C C . ALA A 1 230 ? -3.031 13.965 -9.980 1.00 93.06 230 ALA A C 1
ATOM 1601 O O . ALA A 1 230 ? -2.530 14.146 -11.090 1.00 93.06 230 ALA A O 1
ATOM 1602 N N . ALA A 1 231 ? -2.388 14.237 -8.838 1.00 93.81 231 ALA A N 1
ATOM 1603 C CA . ALA A 1 231 ? -1.028 14.775 -8.760 1.00 93.81 231 ALA A CA 1
ATOM 1604 C C . ALA A 1 231 ? 0.067 13.695 -8.860 1.00 93.81 231 ALA A C 1
ATOM 1606 O O . ALA A 1 231 ? 1.247 14.023 -8.925 1.00 93.81 231 ALA A O 1
ATOM 1607 N N . MET A 1 232 ? -0.317 12.415 -8.867 1.00 95.31 232 MET A N 1
ATOM 1608 C CA . MET A 1 232 ? 0.582 11.263 -8.731 1.00 95.31 232 MET A CA 1
ATOM 1609 C C . MET A 1 232 ? 0.601 10.371 -9.983 1.00 95.31 232 MET A C 1
ATOM 1611 O O . MET A 1 232 ? 0.904 9.175 -9.928 1.00 95.31 232 MET A O 1
ATOM 1615 N N . GLN A 1 233 ? 0.235 10.950 -11.127 1.00 90.94 233 GLN A N 1
ATOM 1616 C CA . GLN A 1 233 ? 0.087 10.220 -12.379 1.00 90.94 233 GLN A CA 1
ATOM 1617 C C . GLN A 1 233 ? 1.439 9.784 -12.955 1.00 90.94 233 GLN A C 1
ATOM 1619 O O . GLN A 1 233 ? 2.393 10.563 -12.964 1.00 90.94 233 GLN A O 1
ATOM 1624 N N . PRO A 1 234 ? 1.525 8.559 -13.489 1.00 91.94 234 PRO A N 1
ATOM 1625 C CA . PRO A 1 234 ? 2.745 8.056 -14.098 1.00 91.94 234 PRO A CA 1
ATOM 1626 C C . PRO A 1 234 ? 3.060 8.768 -15.421 1.00 91.94 234 PRO A C 1
ATOM 1628 O O . PRO A 1 234 ? 2.170 9.195 -16.162 1.00 91.94 234 PRO A O 1
ATOM 1631 N N . CYS A 1 235 ? 4.344 8.816 -15.776 1.00 87.88 235 CYS A N 1
ATOM 1632 C CA . CYS A 1 235 ? 4.772 9.276 -17.093 1.00 87.88 235 CYS A CA 1
ATOM 1633 C C . CYS A 1 235 ? 4.470 8.208 -18.159 1.00 87.88 235 CYS A C 1
ATOM 1635 O O . CYS A 1 235 ? 4.925 7.068 -18.066 1.00 87.88 235 CYS A O 1
ATOM 1637 N N . SER A 1 236 ? 3.738 8.574 -19.216 1.00 84.38 236 SER A N 1
ATOM 1638 C CA . SER A 1 236 ? 3.386 7.633 -20.295 1.00 84.38 236 SER A CA 1
ATOM 1639 C C . SER A 1 236 ? 4.603 7.132 -21.089 1.00 84.38 236 SER A C 1
ATOM 1641 O O . SER A 1 236 ? 4.595 5.990 -21.556 1.00 84.38 236 SER A O 1
ATOM 1643 N N . ALA A 1 237 ? 5.658 7.948 -21.215 1.00 84.12 237 ALA A N 1
ATOM 1644 C CA . ALA A 1 237 ? 6.911 7.527 -21.846 1.00 84.12 237 ALA A CA 1
ATOM 1645 C C . ALA A 1 237 ? 7.606 6.434 -21.015 1.00 84.12 237 ALA A C 1
ATOM 1647 O O . ALA A 1 237 ? 7.939 5.384 -21.557 1.00 84.12 237 ALA A O 1
ATOM 1648 N N . ALA A 1 238 ? 7.683 6.616 -19.691 1.00 85.19 238 ALA A N 1
ATOM 1649 C CA . ALA A 1 238 ? 8.244 5.628 -18.768 1.00 85.19 238 ALA A CA 1
ATOM 1650 C C . ALA A 1 238 ? 7.504 4.279 -18.830 1.00 85.19 238 ALA A C 1
ATOM 1652 O O . ALA A 1 238 ? 8.133 3.223 -18.863 1.00 85.19 238 ALA A O 1
ATOM 1653 N N . ILE A 1 239 ? 6.167 4.300 -18.914 1.00 86.94 239 ILE A N 1
ATOM 1654 C CA . ILE A 1 239 ? 5.364 3.074 -19.065 1.00 86.94 239 ILE A CA 1
ATOM 1655 C C . ILE A 1 239 ? 5.665 2.366 -20.394 1.00 86.94 239 ILE A C 1
ATOM 1657 O O . ILE A 1 239 ? 5.763 1.141 -20.444 1.00 86.94 239 ILE A O 1
ATOM 1661 N N . THR A 1 240 ? 5.817 3.126 -21.479 1.00 83.81 240 THR A N 1
ATOM 1662 C CA . THR A 1 240 ? 6.118 2.570 -22.808 1.00 83.81 240 THR A CA 1
ATOM 1663 C C . THR A 1 240 ? 7.514 1.948 -22.847 1.00 83.81 240 THR A C 1
ATOM 1665 O O . THR A 1 240 ? 7.689 0.857 -23.397 1.00 83.81 240 THR A O 1
ATOM 1668 N N . ALA A 1 241 ? 8.491 2.604 -22.219 1.00 82.56 241 ALA A N 1
ATOM 1669 C CA . ALA A 1 241 ? 9.838 2.075 -22.058 1.00 82.56 241 ALA A CA 1
ATOM 1670 C C . ALA A 1 241 ? 9.825 0.763 -21.259 1.00 82.56 241 ALA A C 1
ATOM 1672 O O . ALA A 1 241 ? 10.391 -0.231 -21.715 1.00 82.56 241 ALA A O 1
ATOM 1673 N N . LEU A 1 242 ? 9.107 0.718 -20.128 1.00 84.31 242 LEU A N 1
ATOM 1674 C CA . LEU A 1 242 ? 8.949 -0.508 -19.341 1.00 84.31 242 LEU A CA 1
ATOM 1675 C C . LEU A 1 242 ? 8.325 -1.636 -20.172 1.00 84.31 242 LEU A C 1
ATOM 1677 O O . LEU A 1 242 ? 8.874 -2.733 -20.206 1.00 84.31 242 LEU A O 1
ATOM 1681 N N . LEU A 1 243 ? 7.213 -1.363 -20.866 1.00 83.75 243 LEU A N 1
ATOM 1682 C CA . LEU A 1 243 ? 6.526 -2.354 -21.700 1.00 83.75 243 LEU A CA 1
ATOM 1683 C C . LEU A 1 243 ? 7.450 -2.946 -22.769 1.00 83.75 243 LEU A C 1
ATOM 1685 O O . LEU A 1 243 ? 7.388 -4.142 -23.038 1.00 83.75 243 LEU A O 1
ATOM 1689 N N . THR A 1 244 ? 8.301 -2.115 -23.370 1.00 82.19 244 THR A N 1
ATOM 1690 C CA . THR A 1 244 ? 9.265 -2.568 -24.377 1.00 82.19 244 THR A CA 1
ATOM 1691 C C . THR A 1 244 ? 10.259 -3.557 -23.771 1.00 82.19 244 THR A C 1
ATOM 1693 O O . THR A 1 244 ? 10.497 -4.596 -24.370 1.00 82.19 244 THR A O 1
ATOM 1696 N N . ARG A 1 245 ? 10.772 -3.285 -22.564 1.00 77.75 245 ARG A N 1
ATOM 1697 C CA . ARG A 1 245 ? 11.761 -4.142 -21.885 1.00 77.75 245 ARG A CA 1
ATOM 1698 C C . ARG A 1 245 ? 11.170 -5.469 -21.420 1.00 77.75 245 ARG A C 1
ATOM 1700 O O . ARG A 1 245 ? 11.722 -6.523 -21.703 1.00 77.75 245 ARG A O 1
ATOM 1707 N N . ILE A 1 246 ? 10.006 -5.438 -20.774 1.00 77.44 246 ILE A N 1
ATOM 1708 C CA . ILE A 1 246 ? 9.345 -6.680 -20.339 1.00 77.44 246 ILE A CA 1
ATOM 1709 C C . ILE A 1 246 ? 8.812 -7.500 -21.528 1.00 77.44 246 ILE A C 1
ATOM 1711 O O . ILE A 1 246 ? 8.608 -8.703 -21.410 1.00 77.44 246 ILE A O 1
ATOM 1715 N N . GLY A 1 247 ? 8.572 -6.854 -22.676 1.00 63.19 247 GLY A N 1
ATOM 1716 C CA . GLY A 1 247 ? 8.082 -7.485 -23.901 1.00 63.19 247 GLY A CA 1
ATOM 1717 C C . GLY A 1 247 ? 9.162 -8.118 -24.785 1.00 63.19 247 GLY A C 1
ATOM 1718 O O . GLY A 1 247 ? 8.810 -8.900 -25.666 1.00 63.19 247 GLY A O 1
ATOM 1719 N N . THR A 1 248 ? 10.447 -7.806 -24.581 1.00 52.84 248 THR A N 1
ATOM 1720 C CA . THR A 1 248 ? 11.556 -8.382 -25.365 1.00 52.84 248 THR A CA 1
ATOM 17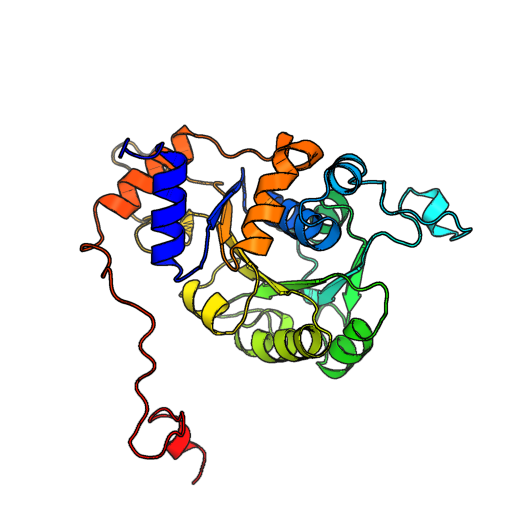21 C C . THR A 1 248 ? 12.095 -9.699 -24.806 1.00 52.84 248 THR A C 1
ATOM 1723 O O . THR A 1 248 ? 12.670 -10.460 -25.578 1.00 52.84 248 THR A O 1
ATOM 1726 N N . ASP A 1 249 ? 11.852 -10.014 -23.525 1.00 43.94 249 ASP A N 1
ATOM 1727 C CA . ASP A 1 249 ? 12.556 -11.098 -22.811 1.00 43.94 249 ASP A CA 1
ATOM 1728 C C . ASP A 1 249 ? 11.651 -12.114 -22.080 1.00 43.94 249 ASP A C 1
ATOM 1730 O O . ASP A 1 249 ? 12.119 -12.849 -21.206 1.00 43.94 249 ASP A O 1
ATOM 1734 N N . HIS A 1 250 ? 10.362 -12.219 -22.431 1.00 43.06 250 HIS A N 1
ATOM 1735 C CA . HIS A 1 250 ? 9.494 -13.265 -21.871 1.00 43.06 250 HIS A CA 1
ATOM 1736 C C . HIS A 1 250 ? 8.801 -14.136 -22.927 1.00 43.06 250 HIS A C 1
ATOM 1738 O O . HIS A 1 250 ? 8.180 -13.602 -23.853 1.00 43.06 250 HIS A O 1
ATOM 1744 N N . PRO A 1 251 ? 8.879 -15.484 -22.813 1.00 35.06 251 PRO A N 1
ATOM 1745 C CA . PRO A 1 251 ? 8.080 -16.373 -23.645 1.00 35.06 251 PRO A CA 1
ATOM 1746 C C . PRO A 1 251 ? 6.583 -16.096 -23.419 1.00 35.06 251 PRO A C 1
ATOM 1748 O O . PRO A 1 251 ? 6.200 -15.548 -22.383 1.00 35.06 251 PRO A O 1
ATOM 1751 N N . PRO A 1 252 ? 5.715 -16.441 -24.389 1.00 36.84 252 PRO A N 1
ATOM 1752 C CA . PRO A 1 252 ? 4.293 -16.141 -24.304 1.00 36.84 252 PRO A CA 1
ATOM 1753 C C . PRO A 1 252 ? 3.685 -16.671 -23.000 1.00 36.84 252 PRO A C 1
ATOM 1755 O O . PRO A 1 252 ? 3.826 -17.845 -22.663 1.00 36.84 252 PRO A O 1
ATOM 1758 N N . ILE A 1 253 ? 2.985 -15.772 -22.308 1.00 44.28 253 ILE A N 1
ATOM 1759 C CA . ILE A 1 253 ? 2.244 -16.010 -21.067 1.00 44.28 253 ILE A CA 1
ATOM 1760 C C . ILE A 1 253 ? 1.298 -17.208 -21.274 1.00 44.28 253 ILE A C 1
ATOM 1762 O O . ILE A 1 253 ? 0.459 -17.155 -22.186 1.00 44.28 253 ILE A O 1
ATOM 1766 N N . PRO A 1 254 ? 1.381 -18.280 -20.461 1.00 33.06 254 PRO A N 1
ATOM 1767 C CA . PRO A 1 254 ? 0.427 -19.373 -20.534 1.00 33.06 254 PRO A CA 1
ATOM 1768 C C . PRO A 1 254 ? -0.975 -18.842 -20.240 1.00 33.06 254 PRO A C 1
ATOM 1770 O O . PRO A 1 254 ? -1.278 -18.354 -19.154 1.00 33.06 254 PRO A O 1
ATOM 1773 N N . THR A 1 255 ? -1.869 -18.960 -21.214 1.00 36.62 255 THR A N 1
ATOM 1774 C CA . THR A 1 255 ? -3.303 -18.749 -21.007 1.00 36.62 255 THR A CA 1
ATOM 1775 C C . THR A 1 255 ? -3.880 -20.010 -20.361 1.00 36.62 255 THR A C 1
ATOM 1777 O O . THR A 1 255 ? -4.552 -20.809 -21.004 1.00 36.62 255 THR A O 1
ATOM 1780 N N . GLY A 1 256 ? -3.555 -20.244 -19.087 1.00 31.25 256 GLY A N 1
ATOM 1781 C CA . GLY A 1 256 ? -3.890 -21.487 -18.394 1.00 31.25 256 GLY A CA 1
ATOM 1782 C C . GLY A 1 256 ? -4.037 -21.305 -16.888 1.00 31.25 256 GLY A C 1
ATOM 1783 O O . GLY A 1 256 ? -3.055 -21.352 -16.171 1.00 31.25 256 GLY A O 1
ATOM 1784 N N . ARG A 1 257 ? -5.289 -21.094 -16.463 1.00 34.06 257 ARG A N 1
ATOM 1785 C CA . ARG A 1 257 ? -5.891 -21.284 -15.127 1.00 34.06 257 ARG A CA 1
ATOM 1786 C C . ARG A 1 257 ? -4.993 -21.777 -13.976 1.00 34.06 257 ARG A C 1
ATOM 1788 O O . ARG A 1 257 ? -4.403 -22.847 -14.075 1.00 34.06 257 ARG A O 1
ATOM 1795 N N . PHE A 1 258 ? -5.198 -21.144 -12.812 1.00 33.84 258 PHE A N 1
ATOM 1796 C CA . PHE A 1 258 ? -5.379 -21.806 -11.513 1.00 33.84 258 PHE A CA 1
ATOM 1797 C C . PHE A 1 258 ? -5.897 -23.244 -11.680 1.00 33.84 258 PHE A C 1
ATOM 1799 O O . PHE A 1 258 ? -7.087 -23.475 -11.917 1.00 33.84 258 PHE A O 1
ATOM 1806 N N . ALA A 1 259 ? -4.996 -24.209 -11.567 1.00 25.69 259 ALA A N 1
ATOM 1807 C CA . ALA A 1 259 ? -5.324 -25.608 -11.392 1.00 25.69 259 ALA A CA 1
ATOM 1808 C C . ALA A 1 259 ? -4.616 -26.054 -10.118 1.00 25.69 259 ALA A C 1
ATOM 1810 O O . ALA A 1 259 ? -3.468 -26.485 -10.149 1.00 25.69 259 ALA A O 1
ATOM 1811 N N . LEU A 1 260 ? -5.321 -25.932 -8.993 1.00 29.62 260 LEU A N 1
ATOM 1812 C CA . LEU A 1 260 ? -5.006 -26.699 -7.795 1.00 29.62 260 LEU A CA 1
ATOM 1813 C C . LEU A 1 260 ? -4.930 -28.172 -8.216 1.00 29.62 260 LEU A C 1
ATOM 1815 O O . LEU A 1 260 ? -5.935 -28.744 -8.645 1.00 29.62 260 LEU A O 1
ATOM 1819 N N . HIS A 1 261 ? -3.748 -28.778 -8.144 1.00 29.00 261 HIS A N 1
ATOM 1820 C CA . HIS A 1 261 ? -3.635 -30.226 -8.238 1.00 29.00 261 HIS A CA 1
ATOM 1821 C C . HIS A 1 261 ? -3.950 -30.801 -6.861 1.00 29.00 261 HIS A C 1
ATOM 1823 O O . HIS A 1 261 ? -3.185 -30.647 -5.914 1.00 29.00 261 HIS A O 1
ATOM 1829 N N . SER A 1 262 ? -5.114 -31.432 -6.741 1.00 31.73 262 SER A N 1
ATOM 1830 C CA . SER A 1 262 ? -5.462 -32.237 -5.578 1.00 31.73 262 SER A CA 1
ATOM 1831 C C . SER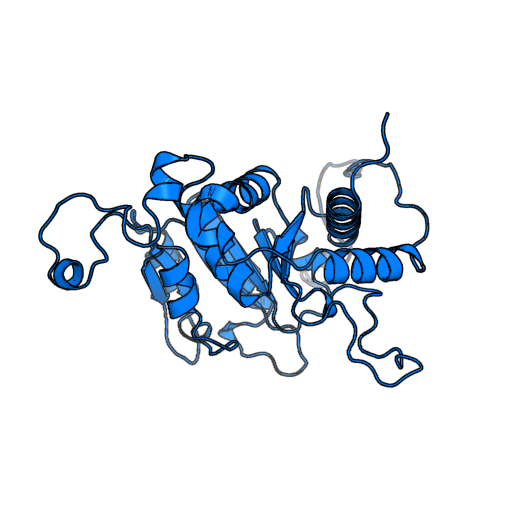 A 1 262 ? -4.697 -33.557 -5.660 1.00 31.73 262 SER A C 1
ATOM 1833 O O . SER A 1 262 ? -4.867 -34.306 -6.624 1.00 31.73 262 SER A O 1
ATOM 1835 N N . GLY A 1 263 ? -3.881 -33.863 -4.649 1.00 37.22 263 GLY A N 1
ATOM 1836 C CA . GLY A 1 263 ? -3.476 -35.246 -4.404 1.00 37.22 263 GLY A CA 1
ATOM 1837 C C . GLY A 1 263 ? -4.717 -36.123 -4.159 1.00 37.22 263 GLY A C 1
ATOM 1838 O O . GLY A 1 263 ? -5.778 -35.585 -3.822 1.00 37.22 263 GLY A O 1
ATOM 1839 N N . PRO A 1 264 ? -4.620 -37.455 -4.312 1.00 41.62 264 PRO A N 1
ATOM 1840 C CA . PRO A 1 264 ? -5.765 -38.368 -4.207 1.00 41.62 264 PRO A CA 1
ATOM 1841 C C . PRO A 1 264 ? -6.538 -38.275 -2.877 1.00 41.62 264 PRO A C 1
ATOM 1843 O O . PRO A 1 264 ? -7.701 -38.671 -2.834 1.00 41.62 264 PRO A O 1
ATOM 1846 N N . ASP A 1 265 ? -5.939 -37.666 -1.846 1.00 42.16 265 ASP A N 1
ATOM 1847 C CA . ASP A 1 265 ? -6.498 -37.566 -0.495 1.00 42.16 265 ASP A CA 1
ATOM 1848 C C . ASP A 1 265 ? -6.829 -36.116 -0.067 1.00 42.16 265 ASP A C 1
ATOM 1850 O O . ASP A 1 265 ? -7.281 -35.879 1.051 1.00 42.16 265 ASP A O 1
ATOM 1854 N N . GLY A 1 266 ? -6.651 -35.124 -0.951 1.00 43.16 266 GLY A N 1
ATOM 1855 C CA . GLY A 1 266 ? -7.131 -33.751 -0.734 1.00 43.16 266 GLY A CA 1
ATOM 1856 C C . GLY A 1 266 ? -6.370 -32.884 0.283 1.00 43.16 266 GLY A C 1
ATOM 1857 O O . GLY A 1 266 ? -6.845 -31.795 0.599 1.00 43.16 266 GLY A O 1
ATOM 1858 N N . THR A 1 267 ? -5.204 -33.297 0.780 1.00 36.88 267 THR A N 1
ATOM 1859 C CA . THR A 1 267 ? -4.327 -32.457 1.621 1.00 36.88 267 THR A CA 1
ATOM 1860 C C . THR A 1 267 ? -3.291 -31.685 0.799 1.00 36.88 267 THR A C 1
ATOM 1862 O O . THR A 1 267 ? -2.688 -32.240 -0.117 1.00 36.88 267 THR A O 1
ATOM 1865 N N . LEU A 1 268 ? -3.074 -30.412 1.153 1.00 33.69 268 LEU A N 1
ATOM 1866 C CA . LEU A 1 268 ? -1.976 -29.569 0.665 1.00 33.69 268 LEU A CA 1
ATOM 1867 C C . LEU A 1 268 ? -0.768 -29.752 1.594 1.00 33.69 268 LEU A C 1
ATOM 1869 O O . LEU A 1 268 ? -0.849 -29.347 2.750 1.00 33.69 268 LEU A O 1
ATOM 1873 N N . LEU A 1 269 ? 0.311 -30.359 1.103 1.00 32.38 269 LEU A N 1
ATOM 1874 C CA . LEU A 1 269 ? 1.634 -30.385 1.741 1.00 32.38 269 LEU A CA 1
ATOM 1875 C C . LEU A 1 269 ? 2.696 -30.336 0.636 1.00 32.38 269 LEU A C 1
ATOM 1877 O O . LEU A 1 269 ? 2.504 -30.963 -0.410 1.00 32.38 269 LEU A O 1
ATOM 1881 N N . SER A 1 270 ? 3.780 -29.588 0.852 1.00 35.44 270 SER A N 1
ATOM 1882 C CA . SER A 1 270 ? 4.970 -29.630 -0.007 1.00 35.44 270 SER A CA 1
ATOM 1883 C C . SER A 1 270 ? 5.991 -30.628 0.558 1.00 35.44 270 SER A C 1
ATOM 1885 O O . SER A 1 270 ? 5.978 -30.943 1.747 1.00 35.44 270 SER A O 1
ATOM 1887 N N . ASP A 1 271 ? 6.903 -31.122 -0.286 1.00 31.52 271 ASP A N 1
ATOM 1888 C CA . ASP A 1 271 ? 7.962 -32.076 0.100 1.00 31.52 271 ASP A CA 1
ATOM 1889 C C . ASP A 1 271 ? 8.956 -31.513 1.149 1.00 31.52 271 ASP A C 1
ATOM 1891 O O . ASP A 1 271 ? 9.782 -32.250 1.687 1.00 31.52 271 ASP A O 1
ATOM 1895 N N . GLU A 1 272 ? 8.875 -30.220 1.482 1.00 34.69 272 GLU A N 1
ATOM 1896 C CA . GLU A 1 272 ? 9.682 -29.579 2.530 1.00 34.69 272 GLU A CA 1
ATOM 1897 C C . GLU A 1 272 ? 9.078 -29.730 3.942 1.00 34.69 272 GLU A C 1
ATOM 1899 O O . GLU A 1 272 ? 9.802 -29.612 4.934 1.00 34.69 272 GLU A O 1
ATOM 1904 N N . ASP A 1 273 ? 7.795 -30.095 4.063 1.00 33.25 273 ASP A N 1
ATOM 1905 C CA . ASP A 1 273 ? 7.105 -30.244 5.354 1.00 33.25 273 ASP A CA 1
ATOM 1906 C C . ASP A 1 273 ? 7.462 -31.556 6.096 1.00 33.25 273 ASP A C 1
ATOM 1908 O O . ASP A 1 273 ? 7.328 -31.646 7.321 1.00 33.25 273 ASP A O 1
ATOM 1912 N N . GLU A 1 274 ? 7.984 -32.581 5.404 1.00 34.53 274 GLU A N 1
ATOM 1913 C CA . GLU A 1 274 ? 8.397 -33.854 6.032 1.00 34.53 274 GLU A CA 1
ATOM 1914 C C . GLU A 1 274 ? 9.700 -33.748 6.847 1.00 34.53 274 GLU A C 1
ATOM 1916 O O . GLU A 1 274 ? 9.957 -34.585 7.720 1.00 34.53 274 GLU A O 1
ATOM 1921 N N . ALA A 1 275 ? 10.516 -32.715 6.619 1.00 34.09 275 ALA A N 1
ATOM 1922 C CA . ALA A 1 275 ? 11.769 -32.516 7.349 1.00 34.09 275 ALA A CA 1
ATOM 1923 C C . ALA A 1 275 ? 11.571 -31.901 8.748 1.00 34.09 275 ALA A C 1
ATOM 1925 O O . ALA A 1 275 ? 12.479 -31.973 9.573 1.00 34.09 275 ALA A O 1
ATOM 1926 N N . TYR A 1 276 ? 10.394 -31.335 9.040 1.00 30.88 276 TYR A N 1
ATOM 1927 C CA . TYR A 1 276 ? 10.088 -30.707 10.332 1.00 30.88 276 TYR A CA 1
ATOM 1928 C C . TYR A 1 276 ? 9.397 -31.656 11.334 1.00 30.88 276 TYR A C 1
ATOM 1930 O O . TYR A 1 276 ? 9.226 -31.319 12.504 1.00 30.88 276 TYR A O 1
ATOM 1938 N N . LEU A 1 277 ? 9.021 -32.868 10.909 1.00 34.69 277 LEU A N 1
ATOM 1939 C CA . LEU A 1 277 ? 8.354 -33.870 11.755 1.00 34.69 277 LEU A CA 1
ATOM 1940 C C . LEU A 1 277 ? 9.267 -35.036 12.185 1.00 34.69 277 LEU A C 1
ATOM 1942 O O . LEU A 1 277 ? 8.774 -36.098 12.578 1.00 34.69 277 LEU A O 1
ATOM 1946 N N . ARG A 1 278 ? 10.593 -34.839 12.168 1.00 35.56 278 ARG A N 1
ATOM 1947 C CA . ARG A 1 278 ? 11.576 -35.723 12.818 1.00 35.56 278 ARG A CA 1
ATOM 1948 C C . ARG A 1 278 ? 12.494 -34.970 13.767 1.00 35.56 278 ARG A C 1
ATOM 1950 O O . ARG A 1 278 ? 12.978 -33.890 13.379 1.00 35.56 278 ARG A O 1
#

Foldseek 3Di:
DDDDDLQQLLFVLVQLLLVFPTKHKWLFLLLLLLLLLLCLQQQLPLVSLAQPLQRQADDDDDVCCVVRQHDQQAAAEEAQLQQDPPVHGSCVSNSNSNHHYDHADHNLAHDLVRLLVVLPDPRHRAYEAEADPDPDDRPRRHPVCLLSNQVSNVVSVHAYEYEYDADQRNSVSQVSPHQKYKYQLCSRVQLCQPDQPPVNDHQLLGSMMMIGHHPSSNVSSVSSCSHSRVVTHHDPVNSNSSSVRSVPPDDDRPPDDDDDDADPVRDDDDPVVVVVPD